Protein AF-A0A958RK17-F1 (afdb_monomer_lite)

Foldseek 3Di:
DAQVQVLQLLQVLQCCQADPVDSVAHLAHNQQEEEEQDDVVVCVVVHDPFHKYKYRWDWDADPVDRQKIKTKIKMKTKHKDFQCQPLPQQAAFDPLPDDPDSNSRGHPVVVVVSSVVSLVPDDVLQVFHDDWDWDKDDWDWDDDPTMTMTMIMIMTITMDGNDDADFWWADWEWEDDPLKIKIFTHDGRDGQFFFWKWKFKAFPDAQQDSPRHDTPDIGGHPDGMDMDGRDDAHKMKMKIWTFTDPDPDRHDDGDDIHGIDIDIYGD

pLDDT: mean 91.17, std 9.92, range [54.59, 98.69]

Secondary structure (DSSP, 8-state):
--HHHHHHHHHHHHHT-B-SS-TTSBSS-TTSEEE-SS-GGGGBTTBPSSEEEEPPPEEEE-TT-TTEEEEEEEEEEEEEEET-TTSHHHHTB--TT-TT-TTTTB-HHHHHHHHHHHHHH-SGGGT-BS---EEEPPPEEEEETTEEEEEEEEEEEEEEESS---PPPEEEEEEEETTEEEEEEE-----TTEEEEEEEEEESS--SSTTSSEEEEEEETT--EEEEESPPSSEEEEEEEEEE--SSSS--S--EEPPPEEEEEE-

Radius of gyration: 23.17 Å; chains: 1; bounding box: 53×49×65 Å

Sequence (267 aa):
MNTWQIGRQLRYKLQNLAWLTSPQQGVFSSAGVVISDTPAKMLIGKIRAPFAVIHSPSYTAETENPLKQVLTFEIEMYVENENDPHGEAVLVGASNTVTGGRSEGKGILHIEFLVKNLINSLGRGDGIRHWAVLSGGRGQGNQDNRLAQNIRSMSIRVGCIEEETYPTVHNLSGSSSGGNTTITWEDPPDRFDRLNIALVRKLGSDPSSVTDGTSLGTVAIGTQTFTEADPASGTWHYAAFAAYDKSYTTPSSVTDYSEKKVVQVTI

Structure (mmCIF, N/CA/C/O backbone):
data_AF-A0A958RK17-F1
#
_entry.id   AF-A0A958RK17-F1
#
loop_
_atom_site.group_PDB
_atom_site.id
_atom_site.type_symbol
_atom_site.label_atom_id
_atom_site.label_alt_id
_atom_site.label_comp_id
_atom_site.label_asym_id
_atom_site.label_entity_id
_atom_site.label_seq_id
_atom_site.pdbx_PDB_ins_code
_atom_site.Cartn_x
_atom_site.Cartn_y
_atom_site.Cartn_z
_atom_site.occupancy
_atom_site.B_iso_or_equiv
_atom_site.auth_seq_id
_atom_site.auth_comp_id
_atom_site.auth_asym_id
_atom_site.auth_atom_id
_atom_site.pdbx_PDB_model_num
ATOM 1 N N . MET A 1 1 ? -3.007 10.666 2.997 1.00 90.19 1 MET A N 1
ATOM 2 C CA . MET A 1 1 ? -1.582 10.308 3.007 1.00 90.19 1 MET A CA 1
ATOM 3 C C . MET A 1 1 ? -0.806 11.515 2.554 1.00 90.19 1 MET A C 1
ATOM 5 O O . MET A 1 1 ? -1.254 12.175 1.617 1.00 90.19 1 MET A O 1
ATOM 9 N N . ASN A 1 2 ? 0.321 11.772 3.199 1.00 91.81 2 ASN A N 1
ATOM 10 C CA . ASN A 1 2 ? 1.266 12.791 2.765 1.00 91.81 2 ASN A CA 1
ATOM 11 C C . ASN A 1 2 ? 2.268 12.245 1.739 1.00 91.81 2 ASN A C 1
ATOM 13 O O . ASN A 1 2 ? 2.230 11.068 1.367 1.00 91.81 2 ASN A O 1
ATOM 17 N N . THR A 1 3 ? 3.168 13.112 1.277 1.00 93.38 3 THR A N 1
ATOM 18 C CA . THR A 1 3 ? 4.153 12.816 0.229 1.00 93.38 3 THR A CA 1
ATOM 19 C C . THR A 1 3 ? 4.980 11.568 0.520 1.00 93.38 3 THR A C 1
ATOM 21 O O . THR A 1 3 ? 5.126 10.703 -0.347 1.00 93.38 3 THR A O 1
ATOM 24 N N . TRP A 1 4 ? 5.491 11.438 1.748 1.00 94.12 4 TRP A N 1
ATOM 25 C CA . TRP A 1 4 ? 6.346 10.313 2.117 1.00 94.12 4 TRP A CA 1
ATOM 26 C C . TRP A 1 4 ? 5.554 8.997 2.167 1.00 94.12 4 TRP A C 1
ATOM 28 O O . TRP A 1 4 ? 6.029 7.984 1.646 1.00 94.12 4 TRP A O 1
ATOM 38 N N . GLN A 1 5 ? 4.331 9.020 2.717 1.00 93.81 5 GLN A N 1
ATOM 39 C CA . GLN A 1 5 ? 3.446 7.852 2.769 1.00 93.81 5 GLN A CA 1
ATOM 40 C C . GLN A 1 5 ? 3.074 7.375 1.361 1.00 93.81 5 GLN A C 1
ATOM 42 O O . GLN A 1 5 ? 3.086 6.173 1.106 1.00 93.81 5 GLN A O 1
ATOM 47 N N . ILE A 1 6 ? 2.805 8.293 0.426 1.00 93.88 6 ILE A N 1
ATOM 48 C CA . ILE A 1 6 ? 2.477 7.934 -0.963 1.00 93.88 6 ILE A CA 1
ATOM 49 C C . ILE A 1 6 ? 3.677 7.286 -1.656 1.00 93.88 6 ILE A C 1
ATOM 51 O O . ILE A 1 6 ? 3.527 6.214 -2.238 1.00 93.88 6 ILE A O 1
ATOM 55 N N . GLY A 1 7 ? 4.874 7.876 -1.559 1.00 95.06 7 GLY A N 1
ATOM 56 C CA . GLY A 1 7 ? 6.079 7.287 -2.157 1.00 95.06 7 GLY A CA 1
ATOM 57 C C . GLY A 1 7 ? 6.365 5.878 -1.619 1.00 95.06 7 GLY A C 1
ATOM 58 O O . GLY A 1 7 ? 6.685 4.961 -2.379 1.00 95.06 7 GLY A O 1
ATOM 59 N N . ARG A 1 8 ? 6.174 5.672 -0.310 1.00 95.12 8 ARG A N 1
ATOM 60 C CA . ARG A 1 8 ? 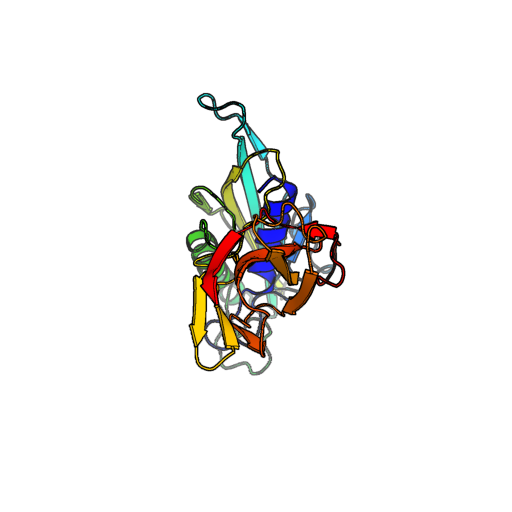6.301 4.356 0.335 1.00 95.12 8 ARG A CA 1
ATOM 61 C C . ARG A 1 8 ? 5.234 3.373 -0.114 1.00 95.12 8 ARG A C 1
ATOM 63 O O . ARG A 1 8 ? 5.568 2.224 -0.396 1.00 95.12 8 ARG A O 1
ATOM 70 N N . GLN A 1 9 ? 3.991 3.823 -0.228 1.00 95.00 9 GLN A N 1
ATOM 71 C CA . GLN A 1 9 ? 2.889 3.000 -0.703 1.00 95.00 9 GLN A CA 1
ATOM 72 C C . GLN A 1 9 ? 3.114 2.551 -2.150 1.00 95.00 9 GLN A C 1
ATOM 74 O O . GLN A 1 9 ? 2.962 1.369 -2.450 1.00 95.00 9 GLN A O 1
ATOM 79 N N . LEU A 1 10 ? 3.557 3.455 -3.031 1.00 94.94 10 LEU A N 1
ATOM 80 C CA . LEU A 1 10 ? 3.932 3.118 -4.407 1.00 94.94 10 LEU A CA 1
ATOM 81 C C . LEU A 1 10 ? 5.047 2.071 -4.437 1.00 94.94 10 LEU A C 1
ATOM 83 O O . LEU A 1 10 ? 4.923 1.061 -5.130 1.00 94.94 10 LEU A O 1
ATOM 87 N N . ARG A 1 11 ? 6.106 2.263 -3.639 1.00 96.19 11 ARG A N 1
ATOM 88 C CA . ARG A 1 11 ? 7.202 1.293 -3.534 1.00 96.19 11 ARG A CA 1
ATOM 89 C C . ARG A 1 11 ? 6.699 -0.077 -3.089 1.00 96.19 11 ARG A C 1
ATOM 91 O O . ARG A 1 11 ? 7.005 -1.067 -3.746 1.00 96.19 11 ARG A O 1
ATOM 98 N N . TYR A 1 12 ? 5.921 -0.124 -2.011 1.00 95.38 12 TYR A N 1
ATOM 99 C CA . TYR A 1 12 ? 5.348 -1.354 -1.471 1.00 95.38 12 TYR A CA 1
ATOM 100 C C . TYR A 1 12 ? 4.503 -2.091 -2.515 1.00 95.38 12 TYR A C 1
ATOM 102 O O . TYR A 1 12 ? 4.686 -3.287 -2.734 1.00 95.38 12 TYR A O 1
ATOM 110 N N . LYS A 1 13 ? 3.624 -1.375 -3.221 1.00 95.56 13 LYS A N 1
ATOM 111 C CA . LYS A 1 13 ? 2.767 -1.967 -4.250 1.00 95.56 13 LYS A CA 1
ATOM 112 C C . LYS A 1 13 ? 3.560 -2.482 -5.453 1.00 95.56 13 LYS A C 1
ATOM 114 O O . LYS A 1 13 ? 3.267 -3.569 -5.938 1.00 95.56 13 LYS A O 1
ATOM 119 N N . LEU A 1 14 ? 4.599 -1.769 -5.891 1.00 96.44 14 LEU A N 1
ATOM 120 C CA . LEU A 1 14 ? 5.491 -2.246 -6.955 1.00 96.44 14 LEU A CA 1
ATOM 121 C C . LEU A 1 14 ? 6.319 -3.463 -6.523 1.00 96.44 14 LEU A C 1
ATOM 123 O O . LEU A 1 14 ? 6.502 -4.377 -7.318 1.00 96.44 14 LEU A O 1
ATOM 127 N N . GLN A 1 15 ? 6.807 -3.509 -5.280 1.00 96.31 15 GLN A N 1
ATOM 128 C CA . GLN A 1 15 ? 7.564 -4.660 -4.763 1.00 96.31 15 GLN A CA 1
ATOM 129 C C . GLN A 1 15 ? 6.719 -5.936 -4.697 1.00 96.31 15 GLN A C 1
ATOM 131 O O . GLN A 1 15 ? 7.257 -7.027 -4.860 1.00 96.31 15 GLN A O 1
ATOM 136 N N . ASN A 1 16 ? 5.412 -5.793 -4.469 1.00 95.62 16 ASN A N 1
ATOM 137 C CA . ASN A 1 16 ? 4.455 -6.900 -4.445 1.00 95.62 16 ASN A CA 1
ATOM 138 C C . ASN A 1 16 ? 3.788 -7.151 -5.807 1.00 95.62 16 ASN A C 1
ATOM 140 O O . ASN A 1 16 ? 2.922 -8.019 -5.914 1.00 95.62 16 ASN A O 1
ATOM 144 N N . LEU A 1 17 ? 4.164 -6.410 -6.855 1.00 96.62 17 LEU A N 1
ATOM 145 C CA . LEU A 1 17 ? 3.659 -6.651 -8.200 1.00 96.62 17 LEU A CA 1
ATOM 146 C C . LEU A 1 17 ? 4.189 -8.000 -8.685 1.00 96.62 17 LEU A C 1
ATOM 148 O O . LEU A 1 17 ? 5.401 -8.194 -8.742 1.00 96.62 17 LEU A O 1
ATOM 152 N N . ALA A 1 18 ? 3.296 -8.914 -9.051 1.00 96.12 18 ALA A N 1
ATOM 153 C CA . ALA A 1 18 ? 3.643 -10.262 -9.491 1.00 96.12 18 ALA A CA 1
ATOM 154 C C . ALA A 1 18 ? 3.262 -10.509 -10.953 1.00 96.12 18 ALA A C 1
ATOM 156 O O . ALA A 1 18 ? 2.396 -9.831 -11.516 1.00 96.12 18 ALA A O 1
ATOM 157 N N . TRP A 1 19 ? 3.912 -11.494 -11.572 1.00 94.25 19 TRP A N 1
ATOM 158 C CA . TRP A 1 19 ? 3.543 -11.941 -12.910 1.00 94.25 19 TRP A CA 1
ATOM 159 C C . TRP A 1 19 ? 2.162 -12.596 -12.890 1.00 94.25 19 TRP A C 1
ATOM 161 O O . TRP A 1 19 ? 1.864 -13.418 -12.026 1.00 94.25 19 TRP A O 1
ATOM 171 N N . LEU A 1 20 ? 1.324 -12.286 -13.884 1.00 92.38 20 LEU A N 1
ATOM 172 C CA . LEU A 1 20 ? -0.009 -12.895 -14.007 1.00 92.38 20 LEU A CA 1
ATOM 173 C C . LEU A 1 20 ? 0.063 -14.420 -14.191 1.00 92.38 20 LEU A C 1
ATOM 175 O O . LEU A 1 20 ? -0.841 -15.139 -13.778 1.00 92.38 20 LEU A O 1
ATOM 179 N N . THR A 1 21 ? 1.138 -14.902 -14.816 1.00 90.69 21 THR A N 1
ATOM 180 C CA . THR A 1 21 ? 1.410 -16.320 -15.076 1.00 90.69 21 THR A CA 1
ATOM 181 C C . THR A 1 21 ? 2.024 -17.055 -13.887 1.00 90.69 21 THR A C 1
ATOM 183 O O . THR A 1 21 ? 1.806 -18.258 -13.766 1.00 90.69 21 THR A O 1
ATOM 186 N N . SER A 1 22 ? 2.708 -16.341 -12.987 1.00 91.12 22 SER A N 1
ATOM 187 C CA . SER A 1 22 ? 3.274 -16.898 -11.753 1.00 91.12 22 SER A CA 1
ATOM 188 C C . SER A 1 22 ? 3.130 -15.899 -10.600 1.00 91.12 22 SER A C 1
ATOM 190 O O . SER A 1 22 ? 4.073 -15.171 -10.288 1.00 91.12 22 SER A O 1
ATOM 192 N N . PRO A 1 23 ? 1.972 -15.863 -9.918 1.00 92.44 23 PRO A N 1
ATOM 193 C CA . PRO A 1 23 ? 1.701 -14.893 -8.852 1.00 92.44 23 PRO A CA 1
ATOM 194 C C . PRO A 1 23 ? 2.676 -14.944 -7.664 1.00 92.44 23 PRO A C 1
ATOM 196 O O . PRO A 1 23 ? 2.757 -14.006 -6.880 1.00 92.44 23 PRO A O 1
ATOM 199 N N . GLN A 1 24 ? 3.418 -16.041 -7.513 1.00 91.56 24 GLN A N 1
ATOM 200 C CA . GLN A 1 24 ? 4.445 -16.211 -6.484 1.00 91.56 24 GLN A CA 1
ATOM 201 C C . GLN A 1 24 ? 5.782 -15.554 -6.869 1.00 91.56 24 GLN A C 1
ATOM 203 O O . GLN A 1 24 ? 6.666 -15.423 -6.023 1.00 91.56 24 GLN A O 1
ATOM 208 N N . GLN A 1 25 ? 5.954 -15.165 -8.135 1.00 91.44 25 GLN A N 1
ATOM 209 C CA . GLN A 1 25 ? 7.147 -14.495 -8.639 1.00 91.44 25 GLN A CA 1
ATOM 210 C C . GLN A 1 25 ? 6.863 -13.005 -8.839 1.00 91.44 25 GLN A C 1
ATOM 212 O O . GLN A 1 25 ? 6.057 -12.609 -9.684 1.00 91.44 25 GLN A O 1
ATOM 217 N N . GLY A 1 26 ? 7.560 -12.173 -8.066 1.00 94.50 26 GLY A N 1
ATOM 218 C CA . GLY A 1 26 ? 7.524 -10.725 -8.236 1.00 94.50 26 GLY A CA 1
ATOM 219 C C . GLY A 1 26 ? 8.086 -10.301 -9.596 1.00 94.50 26 GLY A C 1
ATOM 220 O O . GLY A 1 26 ? 9.094 -10.841 -10.055 1.00 94.50 26 GLY A O 1
ATOM 221 N N . VAL A 1 27 ? 7.459 -9.298 -10.214 1.00 96.06 27 VAL A N 1
ATOM 222 C CA . VAL A 1 27 ? 7.966 -8.605 -11.407 1.00 96.06 27 VAL A CA 1
ATOM 223 C C . VAL A 1 27 ? 9.314 -7.979 -11.094 1.00 96.06 27 VAL A C 1
ATOM 225 O O . VAL A 1 27 ? 10.273 -8.163 -11.837 1.00 96.06 27 VAL A O 1
ATOM 228 N N . PHE A 1 28 ? 9.393 -7.276 -9.965 1.00 96.62 28 PHE A N 1
ATOM 229 C CA . PHE A 1 28 ? 10.621 -6.704 -9.436 1.00 96.62 28 PHE A CA 1
ATOM 230 C C . PHE A 1 28 ? 11.089 -7.519 -8.232 1.00 96.62 28 PHE A C 1
ATOM 232 O O . PHE A 1 28 ? 10.289 -8.057 -7.469 1.00 96.62 28 PHE A O 1
ATOM 239 N N . SER A 1 29 ? 12.403 -7.583 -8.019 1.00 93.75 29 SER A N 1
ATOM 240 C CA . SER A 1 29 ? 12.915 -8.112 -6.750 1.00 93.75 29 SER A CA 1
ATOM 241 C C . SER A 1 29 ? 12.570 -7.168 -5.591 1.00 93.75 29 SER A C 1
ATOM 243 O O . SER A 1 29 ? 12.349 -5.975 -5.802 1.00 93.75 29 SER A O 1
ATOM 245 N N . SER A 1 30 ? 12.600 -7.655 -4.347 1.00 89.94 30 SER A N 1
ATOM 246 C CA . SER A 1 30 ? 12.358 -6.809 -3.164 1.00 89.94 30 SER A CA 1
ATOM 247 C C . SER A 1 30 ? 13.325 -5.617 -3.077 1.00 89.94 30 SER A C 1
ATOM 249 O O . SER A 1 30 ? 12.933 -4.524 -2.678 1.00 89.94 30 SER A O 1
ATOM 251 N N . ALA A 1 31 ? 14.574 -5.783 -3.523 1.00 94.31 31 ALA A N 1
ATOM 252 C CA . ALA A 1 31 ? 15.558 -4.703 -3.645 1.00 94.31 31 ALA A CA 1
ATOM 253 C C . ALA A 1 31 ? 15.502 -3.958 -4.997 1.00 94.31 31 ALA A C 1
ATOM 255 O O . ALA A 1 31 ? 16.191 -2.959 -5.179 1.00 94.31 31 ALA A O 1
ATOM 256 N N . GLY A 1 32 ? 14.692 -4.438 -5.942 1.00 96.19 32 GLY A N 1
ATOM 257 C CA . GLY A 1 32 ? 14.557 -3.920 -7.304 1.00 96.19 32 GLY A CA 1
ATOM 258 C C . GLY A 1 32 ? 13.597 -2.743 -7.436 1.00 96.19 32 GLY A C 1
ATOM 259 O O . GLY A 1 32 ? 13.390 -2.269 -8.542 1.00 96.19 32 GLY A O 1
ATOM 260 N N . VAL A 1 33 ? 13.003 -2.259 -6.345 1.00 97.69 33 VAL A N 1
ATOM 261 C CA . VAL A 1 33 ? 12.219 -1.019 -6.349 1.00 97.69 33 VAL A CA 1
ATOM 262 C C . VAL A 1 33 ? 12.816 -0.055 -5.339 1.00 97.69 33 VAL A C 1
ATOM 264 O O . VAL A 1 33 ? 12.875 -0.344 -4.134 1.00 97.69 33 VAL A O 1
ATOM 267 N N . VAL A 1 34 ? 13.245 1.103 -5.828 1.00 97.44 34 VAL A N 1
ATOM 268 C CA . VAL A 1 34 ? 13.915 2.131 -5.028 1.00 97.44 34 VAL A CA 1
ATOM 269 C C . VAL A 1 34 ? 13.211 3.474 -5.166 1.00 97.44 34 VAL A C 1
ATOM 271 O O . VAL A 1 34 ? 12.604 3.755 -6.192 1.00 97.44 34 VAL A O 1
ATOM 274 N N . ILE A 1 35 ? 13.295 4.297 -4.121 1.00 97.19 35 ILE A N 1
ATOM 275 C CA . ILE A 1 35 ? 12.912 5.712 -4.171 1.00 97.19 35 ILE A CA 1
ATOM 276 C C . ILE A 1 35 ? 14.220 6.502 -4.224 1.00 97.19 35 ILE A C 1
ATOM 278 O O . ILE A 1 35 ? 15.041 6.362 -3.314 1.00 97.19 35 ILE A O 1
ATOM 282 N N . SER A 1 36 ? 14.462 7.247 -5.298 1.00 97.38 36 SER A N 1
ATOM 283 C CA . SER A 1 36 ? 15.722 7.962 -5.523 1.00 97.38 36 SER A CA 1
ATOM 284 C C . SER A 1 36 ? 15.556 9.015 -6.608 1.00 97.38 36 SER A C 1
ATOM 286 O O . SER A 1 36 ? 14.883 8.738 -7.586 1.00 97.38 36 SER A O 1
ATOM 288 N N . ASP A 1 37 ? 16.257 10.144 -6.488 1.00 96.75 37 ASP A N 1
ATOM 289 C CA . ASP A 1 37 ? 16.411 11.124 -7.579 1.00 96.75 37 ASP A CA 1
ATOM 290 C C . ASP A 1 37 ? 17.550 10.759 -8.548 1.00 96.75 37 ASP A C 1
ATOM 292 O O . ASP A 1 37 ? 17.867 11.497 -9.480 1.00 96.75 37 ASP A O 1
ATOM 296 N N . THR A 1 38 ? 18.229 9.628 -8.316 1.00 97.44 38 THR A N 1
ATOM 297 C CA . THR A 1 38 ? 19.251 9.123 -9.235 1.00 97.44 38 THR A CA 1
ATOM 298 C C . THR A 1 38 ? 18.568 8.488 -10.449 1.00 97.44 38 THR A C 1
ATOM 300 O O . THR A 1 38 ? 17.840 7.512 -10.265 1.00 97.44 38 THR A O 1
ATOM 303 N N . PRO A 1 39 ? 18.839 8.950 -11.687 1.00 96.62 39 PRO A N 1
ATOM 304 C CA . PRO A 1 39 ? 18.250 8.360 -12.888 1.00 96.62 39 PRO A CA 1
ATOM 305 C C . PRO A 1 39 ? 18.556 6.864 -13.009 1.00 96.62 39 PRO A C 1
ATOM 307 O O . PRO A 1 39 ? 19.679 6.434 -12.720 1.00 96.62 39 PRO A O 1
ATOM 310 N N . ALA A 1 40 ? 17.609 6.078 -13.525 1.00 95.81 40 ALA A N 1
ATOM 311 C CA . ALA A 1 40 ? 17.727 4.626 -13.671 1.00 95.81 40 ALA A CA 1
ATOM 312 C C . ALA A 1 40 ? 19.005 4.212 -14.415 1.00 95.81 40 ALA A C 1
ATOM 314 O O . ALA A 1 40 ? 19.674 3.255 -14.022 1.00 95.81 40 ALA A O 1
ATOM 315 N N . LYS A 1 41 ? 19.420 4.989 -15.425 1.00 95.19 41 LYS A N 1
ATOM 316 C CA . LYS A 1 41 ? 20.662 4.765 -16.182 1.00 95.19 41 LYS A CA 1
ATOM 317 C C . LYS A 1 41 ? 21.915 4.699 -15.294 1.00 95.19 41 LYS A C 1
ATOM 319 O O . LYS A 1 41 ? 22.829 3.936 -15.585 1.00 95.19 41 LYS A O 1
ATOM 324 N N . MET A 1 42 ? 21.955 5.461 -14.201 1.00 96.69 42 MET A N 1
ATOM 325 C CA . MET A 1 42 ? 23.084 5.508 -13.256 1.00 96.69 42 MET A CA 1
ATOM 326 C C . MET A 1 42 ? 23.068 4.362 -12.227 1.00 96.69 42 MET A C 1
ATOM 328 O O . MET A 1 42 ? 24.019 4.211 -11.444 1.00 96.69 42 MET A O 1
ATOM 332 N N . LEU A 1 43 ? 21.983 3.581 -12.208 1.00 96.75 43 LEU A N 1
ATOM 333 C CA . LEU A 1 43 ? 21.775 2.412 -11.351 1.00 96.75 43 LEU A CA 1
ATOM 334 C C . LEU A 1 43 ? 21.958 1.086 -12.103 1.00 96.75 43 LEU A C 1
ATOM 336 O O . LEU A 1 43 ? 21.998 0.031 -11.465 1.00 96.75 43 LEU A O 1
ATOM 340 N N . ILE A 1 44 ? 22.131 1.130 -13.429 1.00 94.50 44 ILE A N 1
ATOM 341 C CA . ILE A 1 44 ? 22.483 -0.037 -14.246 1.00 94.50 44 ILE A CA 1
ATOM 342 C C . ILE A 1 44 ? 23.771 -0.668 -13.700 1.00 94.50 44 ILE A C 1
ATOM 344 O O . ILE A 1 44 ? 24.754 0.023 -13.427 1.00 94.50 44 ILE A O 1
ATOM 348 N N . GLY A 1 45 ? 23.741 -1.984 -13.479 1.00 93.56 45 GLY A N 1
ATOM 349 C CA . GLY A 1 45 ? 24.838 -2.746 -12.871 1.00 93.56 45 GLY A CA 1
ATOM 350 C C . GLY A 1 45 ? 24.941 -2.637 -11.342 1.00 93.56 45 GLY A C 1
ATOM 351 O O . GLY A 1 45 ? 25.645 -3.438 -10.732 1.00 93.56 45 GLY A O 1
ATOM 352 N N . LYS A 1 46 ? 24.225 -1.701 -10.701 1.00 96.50 46 LYS A N 1
ATOM 353 C CA . LYS A 1 46 ? 24.131 -1.591 -9.229 1.00 96.50 46 LYS A CA 1
ATOM 354 C C . LYS A 1 46 ? 22.882 -2.271 -8.684 1.00 96.50 46 LYS A C 1
ATOM 356 O O . LYS A 1 46 ? 22.911 -2.834 -7.593 1.00 96.50 46 LYS A O 1
ATOM 361 N N . ILE A 1 47 ? 21.790 -2.205 -9.441 1.00 96.31 47 ILE A N 1
ATOM 362 C CA . ILE A 1 47 ? 20.532 -2.881 -9.143 1.00 96.31 47 ILE A CA 1
ATOM 363 C C . ILE A 1 47 ? 20.299 -3.934 -10.218 1.00 96.31 47 ILE A C 1
ATOM 365 O O . ILE A 1 47 ? 20.519 -3.713 -11.408 1.00 96.31 47 ILE A O 1
ATOM 369 N N . ARG A 1 48 ? 19.860 -5.107 -9.780 1.00 94.31 48 ARG A N 1
ATOM 370 C CA . ARG A 1 48 ? 19.560 -6.235 -10.655 1.00 94.31 48 ARG A CA 1
ATOM 371 C C . ARG A 1 48 ? 18.276 -5.976 -11.448 1.00 94.31 48 ARG A C 1
ATOM 373 O O . ARG A 1 48 ? 17.247 -5.685 -10.846 1.00 94.31 48 ARG A O 1
ATOM 380 N N . ALA A 1 49 ? 18.330 -6.161 -12.767 1.00 94.94 49 ALA A N 1
ATOM 381 C CA . ALA A 1 49 ? 17.165 -6.072 -13.642 1.00 94.94 49 ALA A CA 1
ATOM 382 C C . ALA A 1 49 ? 16.174 -7.257 -13.469 1.00 94.94 49 ALA A C 1
ATOM 384 O O . ALA A 1 49 ? 16.606 -8.372 -13.133 1.00 94.94 49 ALA A O 1
ATOM 385 N N . PRO A 1 50 ? 14.867 -7.043 -13.738 1.00 96.44 50 PRO A N 1
ATOM 386 C CA . PRO A 1 50 ? 14.245 -5.733 -13.948 1.00 96.44 50 PRO A CA 1
ATOM 387 C C . PRO A 1 50 ? 14.149 -4.946 -12.630 1.00 96.44 50 PRO A C 1
ATOM 389 O O . PRO A 1 50 ? 14.025 -5.529 -11.548 1.00 96.44 50 PRO A O 1
ATOM 392 N N . PHE A 1 51 ? 14.197 -3.618 -12.723 1.00 97.69 51 PHE A N 1
ATOM 393 C CA . PHE A 1 51 ? 14.037 -2.734 -11.566 1.00 97.69 51 PHE A CA 1
ATOM 394 C C . PHE A 1 51 ? 13.205 -1.494 -11.903 1.00 97.69 51 PHE A C 1
ATOM 396 O O . PHE A 1 51 ? 13.029 -1.151 -13.074 1.00 97.69 51 PHE A O 1
ATOM 403 N N . ALA A 1 52 ? 12.703 -0.831 -10.864 1.00 98.00 52 ALA A N 1
ATOM 404 C CA . ALA A 1 52 ? 11.977 0.425 -10.948 1.00 98.00 52 ALA A CA 1
ATOM 405 C C . ALA A 1 52 ? 12.555 1.468 -9.978 1.00 98.00 52 ALA A C 1
ATOM 407 O O . ALA A 1 52 ? 12.941 1.153 -8.848 1.00 98.00 52 ALA A O 1
ATOM 408 N N . VAL A 1 53 ? 12.585 2.719 -10.423 1.00 98.19 53 VAL A N 1
ATOM 409 C CA . VAL A 1 53 ? 13.006 3.890 -9.651 1.00 98.19 53 VAL A CA 1
ATOM 410 C C . VAL A 1 53 ? 11.819 4.830 -9.544 1.00 98.19 53 VAL A C 1
ATOM 412 O O . VAL A 1 53 ? 11.283 5.252 -10.561 1.00 98.19 53 V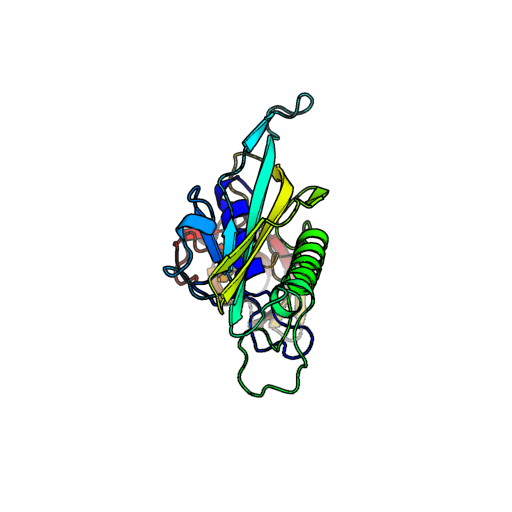AL A O 1
ATOM 415 N N . ILE A 1 54 ? 11.404 5.138 -8.320 1.00 97.62 54 ILE A N 1
ATOM 416 C CA . ILE A 1 54 ? 10.411 6.168 -8.023 1.00 97.62 54 ILE A CA 1
ATOM 417 C C . ILE A 1 54 ? 11.179 7.444 -7.675 1.00 97.62 54 ILE A C 1
ATOM 419 O O . ILE A 1 54 ? 11.875 7.490 -6.658 1.00 97.62 54 ILE A O 1
ATOM 423 N N . HIS A 1 55 ? 11.047 8.471 -8.500 1.00 97.38 55 HIS A N 1
ATOM 424 C CA . HIS A 1 55 ? 11.666 9.773 -8.266 1.00 97.38 55 HIS A CA 1
ATOM 425 C C . HIS A 1 55 ? 10.886 10.585 -7.236 1.00 97.38 55 HIS A C 1
ATOM 427 O O . HIS A 1 55 ? 9.682 10.364 -7.036 1.00 97.38 55 HIS A O 1
ATOM 433 N N . SER A 1 56 ? 11.568 11.526 -6.577 1.00 94.44 56 SER A N 1
ATOM 434 C CA . SER A 1 56 ? 10.893 12.498 -5.720 1.00 94.44 56 SER A CA 1
ATOM 435 C C . SER A 1 56 ? 9.837 13.248 -6.535 1.00 94.44 56 SER A C 1
ATOM 437 O O . SER A 1 56 ? 10.089 13.617 -7.688 1.00 94.44 56 SER A O 1
ATOM 439 N N . PRO A 1 57 ? 8.628 13.453 -5.989 1.00 96.19 57 PRO A N 1
ATOM 440 C CA . PRO A 1 57 ? 7.580 14.084 -6.755 1.00 96.19 57 PRO A CA 1
ATOM 441 C C . PRO A 1 57 ? 7.846 15.577 -6.920 1.00 96.19 57 PRO A C 1
ATOM 443 O O . PRO A 1 57 ? 8.341 16.248 -6.012 1.00 96.19 57 PRO A O 1
ATOM 446 N N . SER A 1 58 ? 7.406 16.129 -8.046 1.00 94.94 58 SER A N 1
ATOM 447 C CA . SER A 1 58 ? 7.159 17.568 -8.129 1.00 94.94 58 SER A CA 1
ATOM 448 C C . SER A 1 58 ? 5.811 17.910 -7.489 1.00 94.94 58 SER A C 1
ATOM 450 O O . SER A 1 58 ? 4.912 17.069 -7.404 1.00 94.94 58 SER A O 1
ATOM 452 N N . TYR A 1 59 ? 5.672 19.148 -7.021 1.00 92.38 59 TYR A N 1
ATOM 453 C CA . TYR A 1 59 ? 4.490 19.625 -6.309 1.00 92.38 59 TYR A CA 1
ATOM 454 C C . TYR A 1 59 ? 3.794 20.748 -7.082 1.00 92.38 59 TYR A C 1
ATOM 456 O O . TYR A 1 59 ? 4.435 21.648 -7.625 1.00 92.38 59 TYR A O 1
ATOM 464 N N . THR A 1 60 ? 2.464 20.712 -7.111 1.00 92.75 60 THR A N 1
ATOM 465 C CA . THR A 1 60 ? 1.616 21.830 -7.534 1.00 92.75 60 THR A CA 1
ATOM 466 C C . THR A 1 60 ? 0.506 22.041 -6.506 1.00 92.75 60 THR A C 1
ATOM 468 O O . THR A 1 60 ? -0.236 21.109 -6.191 1.00 92.75 60 THR A O 1
ATOM 471 N N . ALA A 1 61 ? 0.393 23.264 -5.984 1.00 88.75 61 ALA A N 1
ATOM 472 C CA . ALA A 1 61 ? -0.678 23.646 -5.065 1.00 88.75 61 ALA A CA 1
ATOM 473 C C . ALA A 1 61 ? -2.044 23.578 -5.761 1.00 88.75 61 ALA A C 1
ATOM 475 O O . ALA A 1 61 ? -2.173 24.015 -6.908 1.00 88.75 61 ALA A O 1
ATOM 476 N N . GLU A 1 62 ? -3.068 23.066 -5.077 1.00 87.25 62 GLU A N 1
ATOM 477 C CA . GLU A 1 62 ? -4.440 23.134 -5.582 1.00 87.25 62 GLU A CA 1
ATOM 478 C C . GLU A 1 62 ? -5.030 24.515 -5.261 1.00 87.25 62 GLU A C 1
ATOM 480 O O . GLU A 1 62 ? -5.179 24.892 -4.100 1.00 87.25 62 GLU A O 1
ATOM 485 N N . THR A 1 63 ? -5.372 25.293 -6.292 1.00 90.25 63 THR A N 1
ATOM 486 C CA . THR A 1 63 ? -5.864 26.674 -6.129 1.00 90.25 63 THR A CA 1
ATOM 487 C C . THR A 1 63 ? -7.170 26.766 -5.342 1.00 90.25 63 THR A C 1
ATOM 489 O O . THR A 1 63 ? -7.421 27.778 -4.697 1.00 90.25 63 THR A O 1
ATOM 492 N N . GLU A 1 64 ? -8.003 25.725 -5.388 1.00 90.44 64 GLU A N 1
ATOM 493 C CA . GLU A 1 64 ? -9.309 25.697 -4.715 1.00 90.44 64 GLU A CA 1
ATOM 494 C C . GLU A 1 64 ? -9.232 25.215 -3.261 1.00 90.44 64 GLU A C 1
ATOM 496 O O . GLU A 1 64 ? -10.138 25.482 -2.471 1.00 90.44 64 GLU A O 1
ATOM 501 N N . ASN A 1 65 ? -8.170 24.497 -2.886 1.00 85.56 65 ASN A N 1
ATOM 502 C CA . ASN A 1 65 ? -8.005 23.980 -1.536 1.00 85.56 65 ASN A CA 1
ATOM 503 C C . ASN A 1 65 ? -6.522 23.999 -1.138 1.00 85.56 65 ASN A C 1
ATOM 505 O O . ASN A 1 65 ? -5.789 23.082 -1.500 1.00 85.56 65 ASN A O 1
ATOM 509 N N . PRO A 1 66 ? -6.077 24.990 -0.347 1.00 81.38 66 PRO A N 1
ATOM 510 C CA . PRO A 1 66 ? -4.662 25.151 -0.014 1.00 81.38 66 PRO A CA 1
ATOM 511 C C . PRO A 1 66 ? -4.097 24.013 0.848 1.00 81.38 66 PRO A C 1
ATOM 513 O O . PRO A 1 66 ? -2.883 23.850 0.909 1.00 81.38 66 PRO A O 1
ATOM 516 N N . LEU A 1 67 ? -4.954 23.219 1.502 1.00 81.88 67 LEU A N 1
ATOM 517 C CA . LEU A 1 67 ? -4.536 22.036 2.266 1.00 81.88 67 LEU A CA 1
ATOM 518 C C . LEU A 1 67 ? -4.338 20.803 1.377 1.00 81.88 67 LEU A C 1
ATOM 520 O O . LEU A 1 67 ? -3.862 19.767 1.848 1.00 81.88 67 LEU A O 1
ATOM 524 N N . LYS A 1 68 ? -4.733 20.890 0.104 1.00 86.75 68 LYS A N 1
ATOM 525 C CA . LYS A 1 68 ? -4.563 19.831 -0.877 1.00 86.75 68 LYS A CA 1
ATOM 526 C C . LYS A 1 68 ? -3.462 20.182 -1.858 1.00 86.75 68 LYS A C 1
ATOM 528 O O . LYS A 1 68 ? -3.282 21.314 -2.305 1.00 86.75 68 LYS A O 1
ATOM 533 N N . GLN A 1 69 ? -2.725 19.146 -2.202 1.00 90.75 69 GLN A N 1
ATOM 534 C CA . GLN A 1 69 ? -1.551 19.232 -3.037 1.00 90.75 69 GLN A CA 1
ATOM 535 C C . GLN A 1 69 ? -1.653 18.178 -4.130 1.00 90.75 69 GLN A C 1
ATOM 537 O O . GLN A 1 69 ? -2.127 17.068 -3.887 1.00 90.75 69 GLN A O 1
ATOM 542 N N . VAL A 1 70 ? -1.214 18.516 -5.340 1.00 91.69 70 VAL A N 1
ATOM 543 C CA . VAL A 1 70 ? -1.057 17.542 -6.420 1.00 91.69 70 VAL A CA 1
ATOM 544 C C . VAL A 1 70 ? 0.424 17.230 -6.548 1.00 91.69 70 VAL A C 1
ATOM 546 O O . VAL A 1 70 ? 1.229 18.094 -6.898 1.00 91.69 70 VAL A O 1
ATOM 549 N N . LEU A 1 71 ? 0.777 15.983 -6.262 1.00 92.94 71 LEU A N 1
ATOM 550 C CA . LEU A 1 71 ? 2.120 15.451 -6.443 1.00 92.94 71 LEU A CA 1
ATOM 551 C C . LEU A 1 71 ? 2.220 14.786 -7.806 1.00 92.94 71 LEU A C 1
ATOM 553 O O . LEU A 1 71 ? 1.291 14.090 -8.208 1.00 92.94 71 LEU A O 1
ATOM 557 N N . THR A 1 72 ? 3.345 14.951 -8.493 1.00 94.19 72 THR A N 1
ATOM 558 C CA . THR A 1 72 ? 3.654 14.200 -9.714 1.00 94.19 72 THR A CA 1
ATOM 559 C C . THR A 1 72 ? 4.901 13.364 -9.486 1.00 94.19 72 THR A C 1
ATOM 561 O O . THR A 1 72 ? 6.006 13.898 -9.500 1.00 94.19 72 THR A O 1
ATOM 564 N N . PHE A 1 73 ? 4.720 12.063 -9.279 1.00 94.94 73 PHE A N 1
ATOM 565 C CA . PHE A 1 73 ? 5.808 11.092 -9.216 1.00 94.94 73 PHE A CA 1
ATOM 566 C C . PHE A 1 73 ? 6.217 10.676 -10.627 1.00 94.94 73 PHE A C 1
ATOM 568 O O . PHE A 1 73 ? 5.360 10.514 -11.496 1.00 94.94 73 PHE A O 1
ATOM 575 N N . GLU A 1 74 ? 7.505 10.438 -10.842 1.00 95.50 74 GLU A N 1
ATOM 576 C CA . GLU A 1 74 ? 8.006 9.746 -12.028 1.00 95.50 74 GLU A CA 1
ATOM 577 C C . GLU A 1 74 ? 8.499 8.355 -11.629 1.00 95.50 74 GLU A C 1
ATOM 579 O O . GLU A 1 74 ? 9.198 8.193 -10.630 1.00 95.50 74 GLU A O 1
ATOM 584 N N . ILE A 1 75 ? 8.112 7.344 -12.400 1.00 95.88 75 ILE A N 1
ATOM 585 C CA . ILE A 1 75 ? 8.591 5.975 -12.270 1.00 95.88 75 ILE A CA 1
ATOM 586 C C . ILE A 1 75 ? 9.377 5.628 -13.526 1.00 95.88 75 ILE A C 1
ATOM 588 O O . ILE A 1 75 ? 8.797 5.533 -14.608 1.00 95.88 75 ILE A O 1
ATOM 592 N N . GLU A 1 76 ? 10.670 5.375 -13.373 1.00 96.62 76 GLU A N 1
ATOM 593 C CA . GLU A 1 76 ? 11.506 4.798 -14.421 1.00 96.62 76 GLU A CA 1
ATOM 594 C C . GLU A 1 76 ? 11.619 3.287 -14.226 1.00 96.62 76 GLU A C 1
ATOM 596 O O . GLU A 1 76 ? 11.976 2.812 -13.151 1.00 96.62 76 GLU A O 1
ATOM 601 N N . MET A 1 77 ? 11.341 2.518 -15.271 1.00 96.50 77 MET A N 1
ATOM 602 C CA . MET A 1 77 ? 11.498 1.066 -15.303 1.00 96.50 77 MET A CA 1
ATOM 603 C C . MET A 1 77 ? 12.670 0.710 -16.204 1.00 96.50 77 MET A C 1
ATOM 605 O O . MET A 1 77 ? 12.821 1.303 -17.271 1.00 96.50 77 MET A O 1
ATOM 609 N N . TYR A 1 78 ? 13.460 -0.280 -15.803 1.00 95.69 78 TYR A N 1
ATOM 610 C CA . TYR A 1 78 ? 14.598 -0.777 -16.567 1.00 95.69 78 TYR A CA 1
ATOM 611 C C . TYR A 1 78 ? 14.494 -2.280 -16.810 1.00 95.69 78 TYR A C 1
ATOM 613 O O . TYR A 1 78 ? 14.223 -3.055 -15.885 1.00 95.69 78 TYR A O 1
ATOM 621 N N . VAL A 1 79 ? 14.773 -2.684 -18.048 1.00 95.12 79 VAL A N 1
ATOM 622 C CA . VAL A 1 79 ? 14.937 -4.083 -18.456 1.00 95.12 79 VAL A CA 1
ATOM 623 C C . VAL A 1 79 ? 16.176 -4.191 -19.336 1.00 95.12 79 VAL A C 1
ATOM 625 O O . VAL A 1 79 ? 16.506 -3.270 -20.086 1.00 95.12 79 VAL A O 1
ATOM 628 N N . GLU A 1 80 ? 16.836 -5.339 -19.267 1.00 93.81 80 GLU A N 1
ATOM 629 C CA . GLU A 1 80 ? 17.928 -5.700 -20.160 1.00 93.81 80 GLU A CA 1
ATOM 630 C C . GLU A 1 80 ? 17.769 -7.136 -20.652 1.00 93.81 80 GLU A C 1
ATOM 632 O O . GLU A 1 80 ? 17.154 -7.965 -19.975 1.00 93.81 80 GLU A O 1
ATOM 637 N N . ASN A 1 81 ? 18.312 -7.422 -21.832 1.00 91.62 81 ASN A N 1
ATOM 638 C CA . ASN A 1 81 ? 18.389 -8.774 -22.359 1.00 91.62 81 ASN A CA 1
ATOM 639 C C . ASN A 1 81 ? 19.709 -9.003 -23.100 1.00 91.62 81 ASN A C 1
ATOM 641 O O . ASN A 1 81 ? 20.132 -8.191 -23.927 1.00 91.62 81 ASN A O 1
ATOM 645 N N . GLU A 1 82 ? 20.351 -10.128 -22.805 1.00 90.19 82 GLU A N 1
ATOM 646 C CA . GLU A 1 82 ? 21.565 -10.556 -23.492 1.00 90.19 82 GLU A CA 1
ATOM 647 C C . GLU A 1 82 ? 21.233 -11.260 -24.813 1.00 90.19 82 GLU A C 1
ATOM 649 O O . GLU A 1 82 ? 20.219 -11.943 -24.945 1.00 90.19 82 GLU A O 1
ATOM 654 N N . ASN A 1 83 ? 22.139 -11.145 -25.782 1.00 88.81 83 ASN A N 1
ATOM 655 C CA . ASN A 1 83 ? 22.028 -11.702 -27.130 1.00 88.81 83 ASN A CA 1
ATOM 656 C C . ASN A 1 83 ? 20.753 -11.257 -27.871 1.00 88.81 83 ASN A C 1
ATOM 658 O O . ASN A 1 83 ? 20.195 -12.012 -28.663 1.00 88.81 83 ASN A O 1
ATOM 662 N N . ASP A 1 84 ? 20.325 -10.015 -27.637 1.00 88.12 84 ASP A N 1
ATOM 663 C CA . ASP A 1 84 ? 19.204 -9.369 -28.322 1.00 88.12 84 ASP A CA 1
ATOM 664 C C . ASP A 1 84 ? 19.717 -8.259 -29.255 1.00 88.12 84 ASP A C 1
ATOM 666 O O . ASP A 1 84 ? 19.658 -7.076 -28.920 1.00 88.12 84 ASP A O 1
ATOM 670 N N . PRO A 1 85 ? 20.280 -8.604 -30.427 1.00 86.00 85 PRO A N 1
ATOM 671 C CA . PRO A 1 85 ? 20.919 -7.633 -31.315 1.00 86.00 85 PRO A CA 1
ATOM 672 C C . PRO A 1 85 ? 19.948 -6.608 -31.920 1.00 86.00 85 PRO A C 1
ATOM 674 O O . PRO A 1 85 ? 20.393 -5.667 -32.573 1.00 86.00 85 PRO A O 1
ATOM 677 N N . HIS A 1 86 ? 18.641 -6.784 -31.742 1.00 88.19 86 HIS A N 1
ATOM 678 C CA . HIS A 1 86 ? 17.625 -5.874 -32.268 1.00 88.19 86 HIS A CA 1
ATOM 679 C C . HIS A 1 86 ? 16.835 -5.163 -31.165 1.00 88.19 86 HIS A C 1
ATOM 681 O O . HIS A 1 86 ? 16.021 -4.293 -31.467 1.00 88.19 86 HIS A O 1
ATOM 687 N N . GLY A 1 87 ? 17.077 -5.499 -29.894 1.00 88.94 87 GLY A N 1
ATOM 688 C CA . GLY A 1 87 ? 16.320 -4.959 -28.768 1.00 88.94 87 GLY A CA 1
ATOM 689 C C . GLY A 1 87 ? 14.837 -5.349 -28.782 1.00 88.94 87 GLY A C 1
ATOM 690 O O . GLY A 1 87 ? 14.017 -4.680 -28.149 1.00 88.94 87 GLY A O 1
ATOM 691 N N . GLU A 1 88 ? 14.465 -6.388 -29.527 1.00 91.75 88 GLU A N 1
ATOM 692 C CA . GLU A 1 88 ? 13.073 -6.817 -29.642 1.00 91.75 88 GLU A CA 1
ATOM 693 C C . GLU A 1 88 ? 12.632 -7.497 -28.346 1.00 91.75 88 GLU A C 1
ATOM 695 O O . GLU A 1 88 ? 11.603 -7.146 -27.764 1.00 91.75 88 GLU A O 1
ATOM 700 N N . ALA A 1 89 ? 13.457 -8.405 -27.829 1.00 92.12 89 ALA A N 1
ATOM 701 C CA . ALA A 1 89 ? 13.139 -9.149 -26.623 1.00 92.12 89 ALA A CA 1
ATOM 702 C C . ALA A 1 89 ? 13.122 -8.262 -25.368 1.00 92.12 89 ALA A C 1
ATOM 704 O O . ALA A 1 89 ? 12.259 -8.451 -24.510 1.00 92.12 89 ALA A O 1
ATOM 705 N N . VAL A 1 90 ? 13.993 -7.251 -25.264 1.00 92.62 90 VAL A N 1
ATOM 706 C CA . VAL A 1 90 ? 13.914 -6.272 -24.163 1.00 92.62 90 VAL A CA 1
ATOM 707 C C . VAL A 1 90 ? 12.630 -5.432 -24.240 1.00 92.62 90 VAL A C 1
ATOM 709 O O . VAL A 1 90 ? 12.092 -5.024 -23.207 1.00 92.62 90 VAL A O 1
ATOM 712 N N . LEU A 1 91 ? 12.099 -5.198 -25.446 1.00 92.50 91 LEU A N 1
ATOM 713 C CA . LEU A 1 91 ? 10.910 -4.378 -25.657 1.00 92.50 91 LEU A CA 1
ATOM 714 C C . LEU A 1 91 ? 9.607 -5.165 -25.443 1.00 92.50 91 LEU A C 1
ATOM 716 O O . LEU A 1 91 ? 8.820 -4.821 -24.557 1.00 92.50 91 LEU A O 1
ATOM 720 N N . VAL A 1 92 ? 9.376 -6.206 -26.248 1.00 93.75 92 VAL A N 1
ATOM 721 C CA . VAL A 1 92 ? 8.122 -6.987 -26.274 1.00 93.75 92 VAL A CA 1
ATOM 722 C C . VAL A 1 92 ? 8.218 -8.319 -25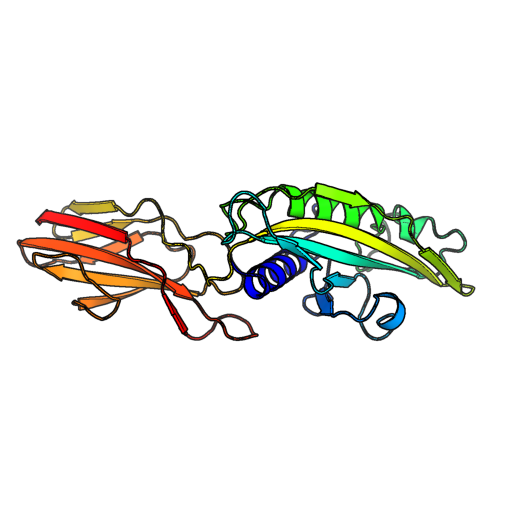.526 1.00 93.75 92 VAL A C 1
ATOM 724 O O . VAL A 1 92 ? 7.195 -8.843 -25.087 1.00 93.75 92 VAL A O 1
ATOM 727 N N . GLY A 1 93 ? 9.429 -8.827 -25.302 1.00 92.50 93 GLY A N 1
ATOM 728 C CA . GLY A 1 93 ? 9.685 -10.120 -24.666 1.00 92.50 93 GLY A CA 1
ATOM 729 C C . GLY A 1 93 ? 10.287 -11.159 -25.614 1.00 92.50 93 GLY A C 1
ATOM 730 O O . GLY A 1 93 ? 10.170 -11.055 -26.831 1.00 92.50 93 GLY A O 1
ATOM 731 N N . ALA A 1 94 ? 10.940 -12.167 -25.041 1.00 88.50 94 ALA A N 1
ATOM 732 C CA . ALA A 1 94 ? 11.455 -13.342 -25.738 1.00 88.50 94 ALA A CA 1
ATOM 733 C C . ALA A 1 94 ? 10.449 -14.509 -25.691 1.00 88.50 94 ALA A C 1
ATOM 735 O O . ALA A 1 94 ? 9.455 -14.479 -24.964 1.00 88.50 94 ALA A O 1
ATOM 736 N N . SER A 1 95 ? 10.733 -15.587 -26.429 1.00 81.62 95 SER A N 1
ATOM 737 C CA . SER A 1 95 ? 9.987 -16.844 -26.298 1.00 81.62 95 SER A CA 1
ATOM 738 C C . SER A 1 95 ? 10.035 -17.348 -24.847 1.00 81.62 95 SER A C 1
ATOM 740 O O . SER A 1 95 ? 11.118 -17.533 -24.290 1.00 81.62 95 SER A O 1
ATOM 742 N N . ASN A 1 96 ? 8.870 -17.636 -24.247 1.00 70.00 96 ASN A N 1
ATOM 743 C CA . ASN A 1 96 ? 8.736 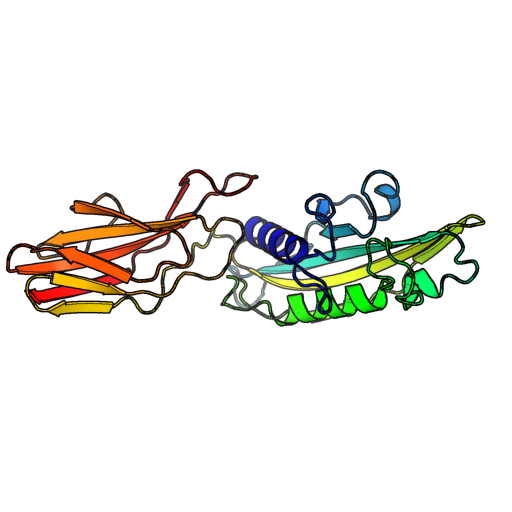-18.133 -22.862 1.00 70.00 96 ASN A CA 1
ATOM 744 C C . ASN A 1 96 ? 9.362 -19.536 -22.648 1.00 70.00 96 ASN A C 1
ATOM 746 O O . ASN A 1 96 ? 9.190 -20.143 -21.596 1.00 70.00 96 ASN A O 1
ATOM 750 N N . THR A 1 97 ? 10.044 -20.092 -23.652 1.00 65.31 97 THR A N 1
ATOM 751 C CA . THR A 1 97 ? 10.662 -21.425 -23.632 1.00 65.31 97 THR A CA 1
ATOM 752 C C . THR A 1 97 ? 11.962 -21.480 -22.831 1.00 65.31 97 THR A C 1
ATOM 754 O O . THR A 1 97 ? 12.490 -22.568 -22.614 1.00 65.31 97 THR A O 1
ATOM 757 N N . VAL A 1 98 ? 12.506 -20.335 -22.402 1.00 55.53 98 VAL A N 1
ATOM 758 C CA . VAL A 1 98 ? 13.740 -20.296 -21.609 1.00 55.53 98 VAL A CA 1
ATOM 759 C C . VAL A 1 98 ? 13.411 -20.477 -20.128 1.00 55.53 98 VAL A C 1
ATOM 761 O O . VAL A 1 98 ? 13.135 -19.521 -19.401 1.00 55.53 98 VAL A O 1
ATOM 764 N N . THR A 1 99 ? 13.469 -21.725 -19.674 1.00 54.59 99 THR A N 1
ATOM 765 C CA . THR A 1 99 ? 13.440 -22.093 -18.256 1.00 54.59 99 THR A CA 1
ATOM 766 C C . THR A 1 99 ? 14.613 -21.411 -17.539 1.00 54.59 99 THR A C 1
ATOM 768 O O . THR A 1 99 ? 15.757 -21.834 -17.682 1.00 54.59 99 THR A O 1
ATOM 771 N N . GLY A 1 100 ? 14.353 -20.329 -16.798 1.00 57.00 100 GLY A N 1
ATOM 772 C CA . GLY A 1 100 ? 15.363 -19.650 -15.969 1.00 57.00 100 GLY A CA 1
ATOM 773 C C . GLY A 1 100 ? 15.535 -18.143 -16.197 1.00 57.00 100 GLY A C 1
ATOM 774 O O . GLY A 1 100 ? 16.276 -17.504 -15.447 1.00 57.00 100 GLY A O 1
ATOM 775 N N . GLY A 1 101 ? 14.843 -17.548 -17.175 1.00 61.38 101 GLY A N 1
ATOM 776 C CA . GLY A 1 101 ? 14.783 -16.089 -17.315 1.00 61.38 101 GLY A CA 1
ATOM 777 C C . GLY A 1 101 ? 13.983 -15.441 -16.175 1.00 61.38 101 GLY A C 1
ATOM 778 O O . GLY A 1 101 ? 12.864 -15.851 -15.885 1.00 61.38 101 GLY A O 1
ATOM 779 N N . ARG A 1 102 ? 14.537 -14.408 -15.528 1.00 68.38 102 ARG A N 1
ATOM 780 C CA . ARG A 1 102 ? 13.945 -13.755 -14.335 1.00 68.38 102 ARG A CA 1
ATOM 781 C C . ARG A 1 102 ? 12.696 -12.922 -14.625 1.00 68.38 102 ARG A C 1
ATOM 783 O O . ARG A 1 102 ? 11.921 -12.667 -13.715 1.00 68.38 102 ARG A O 1
ATOM 790 N N . SER A 1 103 ? 12.527 -12.489 -15.870 1.00 76.75 103 SER A N 1
ATOM 791 C CA . SER A 1 103 ? 11.342 -11.764 -16.326 1.00 76.75 103 SER A CA 1
ATOM 792 C C . SER A 1 103 ? 10.285 -12.679 -16.945 1.00 76.75 103 SER A C 1
ATOM 794 O O . SER A 1 103 ? 9.380 -12.177 -17.594 1.00 76.75 103 SER A O 1
ATOM 796 N N . GLU A 1 104 ? 10.426 -14.009 -16.849 1.00 82.75 104 GLU A N 1
ATOM 797 C CA . GLU A 1 104 ? 9.591 -14.976 -17.587 1.00 82.75 104 GLU A CA 1
ATOM 798 C C . GLU A 1 104 ? 9.567 -14.727 -19.106 1.00 82.75 104 GLU A C 1
ATOM 800 O O . GLU A 1 104 ? 8.569 -14.971 -19.784 1.00 82.75 104 GLU A O 1
ATOM 805 N N . GLY A 1 105 ? 10.654 -14.163 -19.640 1.00 86.06 105 GLY A N 1
ATOM 806 C CA . GLY A 1 105 ? 10.731 -13.745 -21.037 1.00 86.06 105 GLY A CA 1
ATOM 807 C C . GLY A 1 105 ? 9.885 -12.512 -21.364 1.00 86.06 105 GLY A C 1
ATOM 808 O O . GLY A 1 105 ? 9.733 -12.193 -22.535 1.00 86.06 105 GLY A O 1
ATOM 809 N N . LYS A 1 106 ? 9.329 -11.791 -20.383 1.00 93.00 106 LYS A N 1
ATOM 810 C CA . LYS A 1 106 ? 8.555 -10.568 -20.632 1.00 93.00 106 LYS A CA 1
ATOM 811 C C . LYS A 1 106 ? 9.479 -9.370 -20.860 1.00 93.00 106 LYS A C 1
ATOM 813 O O . LYS A 1 106 ? 10.462 -9.188 -20.140 1.00 93.00 106 LYS A O 1
ATOM 818 N N . GLY A 1 107 ? 9.131 -8.552 -21.853 1.00 93.94 107 GLY A N 1
ATOM 819 C CA . GLY A 1 107 ? 9.786 -7.276 -22.136 1.00 93.94 107 GLY A CA 1
ATOM 820 C C . GLY A 1 107 ? 9.186 -6.115 -21.339 1.00 93.94 107 GLY A C 1
ATOM 821 O O . GLY A 1 107 ? 8.166 -6.251 -20.652 1.00 93.94 107 GLY A O 1
ATOM 822 N N . ILE A 1 108 ? 9.802 -4.940 -21.462 1.00 94.81 108 ILE A N 1
ATOM 823 C CA . ILE A 1 108 ? 9.422 -3.733 -20.716 1.00 94.81 108 ILE A CA 1
ATOM 824 C C . ILE A 1 108 ? 7.990 -3.262 -21.002 1.00 94.81 108 ILE A C 1
ATOM 826 O O . ILE A 1 108 ? 7.360 -2.699 -20.112 1.00 94.81 108 ILE A O 1
ATOM 830 N N . LEU A 1 109 ? 7.435 -3.526 -22.193 1.00 93.69 109 LEU A N 1
ATOM 831 C CA . LEU A 1 109 ? 6.048 -3.161 -22.516 1.00 93.69 109 LEU A CA 1
ATOM 832 C C . LEU A 1 109 ? 5.023 -3.925 -21.675 1.00 93.69 109 LEU A C 1
ATOM 834 O O . LEU A 1 109 ? 3.975 -3.383 -21.326 1.00 93.69 109 LEU A O 1
ATOM 838 N N . HIS A 1 110 ? 5.322 -5.176 -21.327 1.00 95.00 110 HIS A N 1
ATOM 839 C CA . HIS A 1 110 ? 4.451 -5.955 -20.454 1.00 95.00 110 HIS A CA 1
ATOM 840 C C . HIS A 1 110 ? 4.579 -5.471 -19.006 1.00 95.00 110 HIS A C 1
ATOM 842 O O . HIS A 1 110 ? 3.570 -5.286 -18.332 1.00 95.00 110 HIS A O 1
ATOM 848 N N . ILE A 1 111 ? 5.798 -5.177 -18.544 1.00 95.50 111 ILE A N 1
ATOM 849 C CA . ILE A 1 111 ? 6.000 -4.561 -17.223 1.00 95.50 111 ILE A CA 1
ATOM 850 C C . ILE A 1 111 ? 5.227 -3.241 -17.134 1.00 95.50 111 ILE A C 1
ATOM 852 O O . ILE A 1 111 ? 4.474 -3.038 -16.188 1.00 95.50 111 ILE A O 1
ATOM 856 N N . GLU A 1 112 ? 5.329 -2.388 -18.155 1.00 94.62 112 GLU A N 1
ATOM 857 C CA . GLU A 1 112 ? 4.581 -1.134 -18.252 1.00 94.62 112 GLU A CA 1
ATOM 858 C C . GLU A 1 112 ? 3.065 -1.365 -18.154 1.00 94.62 112 GLU A C 1
ATOM 860 O O . GLU A 1 112 ? 2.381 -0.634 -17.441 1.00 94.62 112 GLU A O 1
ATOM 865 N N . PHE A 1 113 ? 2.529 -2.392 -18.820 1.00 94.50 113 PHE A N 1
ATOM 866 C CA . PHE A 1 113 ? 1.119 -2.774 -18.699 1.00 94.50 113 PHE A CA 1
ATOM 867 C C . PHE A 1 113 ? 0.735 -3.170 -17.265 1.00 94.50 113 PHE A C 1
ATOM 869 O O . PHE A 1 113 ? -0.282 -2.697 -16.754 1.00 94.50 113 PHE A O 1
ATOM 876 N N . LEU A 1 114 ? 1.547 -3.989 -16.591 1.00 96.00 114 LEU A N 1
ATOM 877 C CA . LEU A 1 114 ? 1.279 -4.403 -15.210 1.00 96.00 114 LEU A CA 1
ATOM 878 C C . LEU A 1 114 ? 1.347 -3.222 -14.243 1.00 96.00 114 LEU A C 1
ATOM 880 O O . LEU A 1 114 ? 0.465 -3.078 -13.397 1.00 96.00 114 LEU A O 1
ATOM 884 N N . VAL A 1 115 ? 2.338 -2.340 -14.402 1.00 95.00 115 VAL A N 1
ATOM 885 C CA . VAL A 1 115 ? 2.436 -1.136 -13.574 1.00 95.00 115 VAL A CA 1
ATOM 886 C C . VAL A 1 115 ? 1.262 -0.200 -13.856 1.00 95.00 115 VAL A C 1
ATOM 888 O O . VAL A 1 115 ? 0.645 0.271 -12.910 1.00 95.00 115 VAL A O 1
ATOM 891 N N . LYS A 1 116 ? 0.865 0.019 -15.115 1.00 92.81 116 LYS A N 1
ATOM 892 C CA . LYS A 1 116 ? -0.348 0.792 -15.450 1.00 92.81 116 LYS A CA 1
ATOM 893 C C . LYS A 1 116 ? -1.587 0.242 -14.750 1.00 92.81 116 LYS A C 1
ATOM 895 O O . LYS A 1 116 ? -2.332 1.013 -14.155 1.00 92.81 116 LYS A O 1
ATOM 900 N N . ASN A 1 117 ? -1.799 -1.072 -14.793 1.00 93.12 117 ASN A N 1
ATOM 901 C CA . ASN A 1 117 ? -2.944 -1.699 -14.133 1.00 93.12 117 ASN A CA 1
ATOM 902 C C . ASN A 1 117 ? -2.889 -1.531 -12.616 1.00 93.12 117 ASN A C 1
ATOM 904 O O . ASN A 1 117 ? -3.903 -1.188 -12.014 1.00 93.12 117 ASN A O 1
ATOM 908 N N . LEU A 1 118 ? -1.709 -1.705 -12.014 1.00 93.50 118 LEU A N 1
ATOM 909 C CA . LEU A 1 118 ? -1.504 -1.446 -10.593 1.00 93.50 118 LEU A CA 1
ATOM 910 C C . LEU A 1 118 ? -1.874 -0.000 -10.251 1.00 93.50 118 LEU A C 1
ATOM 912 O O . LEU A 1 118 ? -2.685 0.232 -9.362 1.00 93.50 118 LEU A O 1
ATOM 916 N N . ILE A 1 119 ? -1.329 0.966 -10.986 1.00 91.62 119 ILE A N 1
ATOM 917 C CA . ILE A 1 119 ? -1.575 2.391 -10.766 1.00 91.62 119 ILE A CA 1
ATOM 918 C C . ILE A 1 119 ? -3.053 2.756 -10.965 1.00 91.62 119 ILE A C 1
ATOM 920 O O . ILE A 1 119 ? -3.599 3.513 -10.169 1.00 91.62 119 ILE A O 1
ATOM 924 N N . ASN A 1 120 ? -3.724 2.174 -11.961 1.00 88.31 120 ASN A N 1
ATOM 925 C CA . ASN A 1 120 ? -5.162 2.357 -12.178 1.00 88.31 120 ASN A CA 1
ATOM 926 C C . ASN A 1 120 ? -6.016 1.723 -11.072 1.00 88.31 120 ASN A C 1
ATOM 928 O O . ASN A 1 120 ? -7.136 2.172 -10.838 1.00 88.31 120 ASN A O 1
ATOM 932 N N . SER A 1 121 ? -5.504 0.683 -10.408 1.00 88.94 121 SER A N 1
ATOM 933 C CA . SER A 1 121 ? -6.174 0.055 -9.267 1.00 88.94 121 SER A CA 1
ATOM 934 C C . SER A 1 121 ? -5.999 0.832 -7.962 1.00 88.94 121 SER A C 1
ATOM 936 O O . SER A 1 121 ? -6.786 0.618 -7.043 1.00 88.94 121 SER A O 1
ATOM 938 N N . LEU A 1 122 ? -5.024 1.754 -7.889 1.00 87.88 122 LEU A N 1
ATOM 939 C CA . LEU A 1 122 ? -4.803 2.566 -6.695 1.00 87.88 122 LEU A CA 1
ATOM 940 C C . LEU A 1 122 ? -6.035 3.418 -6.407 1.00 87.88 122 LEU A C 1
ATOM 942 O O . LEU A 1 122 ? -6.412 4.308 -7.174 1.00 87.88 122 LEU A O 1
ATOM 946 N N . GLY A 1 123 ? -6.646 3.161 -5.258 1.00 82.81 123 GLY A N 1
ATOM 947 C CA . GLY A 1 123 ? -7.849 3.861 -4.842 1.00 82.81 123 GLY A CA 1
ATOM 948 C C . GLY A 1 123 ? -7.856 4.206 -3.364 1.00 82.81 123 GLY A C 1
ATOM 949 O O . GLY A 1 123 ? -6.861 4.103 -2.643 1.00 82.81 123 GLY A O 1
ATOM 950 N N . ARG A 1 124 ? -9.049 4.569 -2.877 1.00 74.94 124 ARG A N 1
ATOM 951 C CA . ARG A 1 124 ? -9.280 4.786 -1.439 1.00 74.94 124 ARG A CA 1
ATOM 952 C C . ARG A 1 124 ? -8.916 3.548 -0.612 1.00 74.94 124 ARG A C 1
ATOM 954 O O . ARG A 1 124 ? -8.463 3.708 0.517 1.00 74.94 124 ARG A O 1
ATOM 961 N N . GLY A 1 125 ? -9.069 2.357 -1.198 1.00 73.00 125 GLY A N 1
ATOM 962 C CA . GLY A 1 125 ? -8.672 1.068 -0.628 1.00 73.00 125 GLY A CA 1
ATOM 963 C C . GLY A 1 125 ? -7.163 0.875 -0.445 1.00 73.00 125 GLY A C 1
ATOM 964 O O . GLY A 1 125 ? -6.768 -0.069 0.225 1.00 73.00 125 GLY A O 1
ATOM 965 N N . ASP A 1 126 ? -6.332 1.782 -0.966 1.00 77.00 126 ASP A N 1
ATOM 966 C CA . ASP A 1 126 ? -4.876 1.822 -0.759 1.00 77.00 126 ASP A CA 1
ATOM 967 C C . ASP A 1 126 ? -4.445 3.074 0.019 1.00 77.00 126 ASP A C 1
ATOM 969 O O . ASP A 1 126 ? -3.261 3.392 0.102 1.00 77.00 126 ASP A O 1
ATOM 973 N N . GLY A 1 127 ? -5.411 3.837 0.546 1.00 66.25 127 GLY A N 1
ATOM 974 C CA . GLY A 1 127 ? -5.184 5.110 1.231 1.00 66.25 127 GLY A CA 1
ATOM 975 C C . GLY A 1 127 ? -4.816 6.286 0.316 1.00 66.25 127 GLY A C 1
ATOM 976 O O . GLY A 1 127 ? -4.625 7.400 0.813 1.00 66.25 127 GLY A O 1
ATOM 977 N N . ILE A 1 128 ? -4.780 6.079 -1.006 1.00 76.31 128 ILE A N 1
ATOM 978 C CA . ILE A 1 128 ? -4.503 7.119 -1.999 1.00 76.31 128 ILE A CA 1
ATOM 979 C C . ILE A 1 128 ? -5.831 7.712 -2.481 1.00 76.31 128 ILE A C 1
ATOM 981 O O . ILE A 1 128 ? -6.679 7.045 -3.077 1.00 76.31 128 ILE A O 1
ATOM 985 N N . ARG A 1 129 ? -6.047 9.000 -2.207 1.00 62.78 129 ARG A N 1
ATOM 986 C CA . ARG A 1 129 ? -7.190 9.733 -2.752 1.00 62.78 129 ARG A CA 1
ATOM 987 C C . ARG A 1 129 ? -6.754 10.380 -4.065 1.00 62.78 129 ARG A C 1
ATOM 989 O O . ARG A 1 129 ? -5.840 11.182 -4.062 1.00 62.78 129 ARG A O 1
ATOM 996 N N . HIS A 1 130 ? -7.503 10.114 -5.131 1.00 54.75 130 HIS A N 1
ATOM 997 C CA . HIS A 1 130 ? -7.566 10.932 -6.348 1.00 54.75 130 HIS A CA 1
ATOM 998 C C . HIS A 1 130 ? -6.550 10.599 -7.457 1.00 54.75 130 HIS A C 1
ATOM 1000 O O . HIS A 1 130 ? -5.395 10.995 -7.401 1.00 54.75 130 HIS A O 1
ATOM 1006 N N . TRP A 1 131 ? -7.106 9.881 -8.450 1.00 64.31 131 TRP A N 1
ATOM 1007 C CA . TRP A 1 131 ? -6.780 9.757 -9.879 1.00 64.31 131 TRP A CA 1
ATOM 1008 C C . TRP A 1 131 ? -5.303 9.683 -10.273 1.00 64.31 131 TRP A C 1
ATOM 1010 O O . TRP A 1 131 ? -4.575 10.651 -10.153 1.00 64.31 131 TRP A O 1
ATOM 1020 N N . ALA A 1 132 ? -4.899 8.575 -10.893 1.00 59.03 132 ALA A N 1
ATOM 1021 C CA . ALA A 1 132 ? -3.633 8.503 -11.605 1.00 59.03 132 ALA A CA 1
ATOM 1022 C C . ALA A 1 132 ? -3.842 8.818 -13.093 1.00 59.03 132 ALA A C 1
ATOM 1024 O O . ALA A 1 132 ? -4.571 8.117 -13.791 1.00 59.03 132 ALA A O 1
ATOM 1025 N N . VAL A 1 133 ? -3.196 9.875 -13.591 1.00 64.75 133 VAL A N 1
ATOM 1026 C CA . VAL A 1 133 ? -3.038 10.106 -15.036 1.00 64.75 133 VAL A CA 1
ATOM 1027 C C . VAL A 1 133 ? -1.643 9.670 -15.425 1.00 64.75 133 VAL A C 1
ATOM 1029 O O . VAL A 1 133 ? -0.673 10.110 -14.812 1.00 64.75 133 VAL A O 1
ATOM 1032 N N . LEU A 1 134 ? -1.572 8.832 -16.453 1.00 64.38 134 LEU A N 1
ATOM 1033 C CA . LEU A 1 134 ? -0.338 8.226 -16.905 1.00 64.38 134 LEU A CA 1
ATOM 1034 C C . LEU A 1 134 ? 0.042 8.747 -18.289 1.00 64.38 134 LEU A C 1
ATOM 1036 O O . LEU A 1 134 ? -0.712 8.605 -19.251 1.00 64.38 134 LEU A O 1
ATOM 1040 N N . SER A 1 135 ? 1.234 9.326 -18.389 1.00 66.69 135 SER A N 1
ATOM 1041 C CA . SER A 1 135 ? 1.878 9.690 -19.653 1.00 66.69 135 SER A CA 1
ATOM 1042 C C . SER A 1 135 ? 3.126 8.835 -19.850 1.00 66.69 135 SER A C 1
ATOM 1044 O O . SER A 1 135 ? 3.964 8.761 -18.954 1.00 66.69 135 SER A O 1
ATOM 1046 N N . GLY A 1 136 ? 3.237 8.175 -21.006 1.00 57.41 136 GLY A N 1
ATOM 1047 C CA . GLY A 1 136 ? 4.388 7.338 -21.356 1.00 57.41 136 GLY A CA 1
ATOM 1048 C C . GLY A 1 136 ? 5.469 8.123 -22.101 1.00 57.41 136 GLY A C 1
ATOM 1049 O O . GLY A 1 136 ? 5.163 8.861 -23.039 1.00 57.41 136 GLY A O 1
ATOM 1050 N N . GLY A 1 137 ? 6.729 7.948 -21.699 1.00 59.22 137 GLY A N 1
ATOM 1051 C CA . GLY A 1 137 ? 7.900 8.468 -22.412 1.00 59.22 137 GLY A CA 1
ATOM 1052 C C . GLY A 1 137 ? 8.391 7.538 -23.531 1.00 59.22 137 GLY A C 1
ATOM 1053 O O . GLY A 1 137 ? 8.120 6.336 -23.535 1.00 59.22 137 GLY A O 1
ATOM 1054 N N . ARG A 1 138 ? 9.151 8.083 -24.495 1.00 58.09 138 ARG A N 1
ATOM 1055 C CA . ARG A 1 138 ? 9.917 7.263 -25.452 1.00 58.09 138 ARG A CA 1
ATOM 1056 C C . ARG A 1 138 ? 11.027 6.541 -24.694 1.00 58.09 138 ARG A C 1
ATOM 1058 O O . ARG A 1 138 ? 11.768 7.181 -23.957 1.00 58.09 138 ARG A O 1
ATOM 1065 N N . GLY A 1 139 ? 11.157 5.232 -24.897 1.00 66.00 139 GLY A N 1
ATOM 1066 C CA . GLY A 1 139 ? 12.242 4.487 -24.272 1.00 66.00 139 GLY A CA 1
ATOM 1067 C C . GLY A 1 139 ? 13.603 4.889 -24.838 1.00 66.00 139 GLY A C 1
ATOM 1068 O O . GLY A 1 139 ? 13.730 5.093 -26.047 1.00 66.00 139 GLY A O 1
ATOM 1069 N N . GLN A 1 140 ? 14.617 4.996 -23.981 1.00 73.94 140 GLN A N 1
ATOM 1070 C CA . GLN A 1 140 ? 16.006 5.089 -24.432 1.00 73.94 140 GLN A CA 1
ATOM 1071 C C . GLN A 1 140 ? 16.554 3.671 -24.575 1.00 73.94 140 GLN A C 1
ATOM 1073 O O . GLN A 1 140 ? 16.710 2.956 -23.585 1.00 73.94 140 GLN A O 1
ATOM 1078 N N . GLY A 1 141 ? 16.799 3.264 -25.818 1.00 71.56 141 GLY A N 1
ATOM 1079 C CA . GLY A 1 141 ? 17.526 2.040 -26.121 1.00 71.56 141 GLY A CA 1
ATOM 1080 C C . GLY A 1 141 ? 19.024 2.306 -26.078 1.00 71.56 141 GLY A C 1
ATOM 1081 O O . GLY A 1 141 ? 19.488 3.284 -26.666 1.00 71.56 141 GLY A O 1
ATOM 1082 N N . ASN A 1 142 ? 19.775 1.445 -25.401 1.00 79.50 142 ASN A N 1
ATOM 1083 C CA . ASN A 1 142 ? 21.220 1.364 -25.574 1.00 79.50 142 ASN A CA 1
ATOM 1084 C C . ASN A 1 142 ? 21.573 -0.061 -25.990 1.00 79.50 142 ASN A C 1
ATOM 1086 O O . ASN A 1 142 ? 20.994 -1.021 -25.476 1.00 79.50 142 ASN A O 1
ATOM 1090 N N . GLN A 1 143 ? 22.503 -0.178 -26.928 1.00 71.75 143 GLN A N 1
ATOM 1091 C CA . GLN A 1 143 ? 22.979 -1.455 -27.421 1.00 71.75 143 GLN A CA 1
ATOM 1092 C C . GLN A 1 143 ? 24.497 -1.465 -27.322 1.00 71.75 143 GLN A C 1
ATOM 1094 O O . GLN A 1 143 ? 25.180 -0.759 -28.062 1.00 71.75 143 GLN A O 1
ATOM 1099 N N . ASP A 1 144 ? 25.014 -2.281 -26.411 1.00 80.38 144 ASP A N 1
ATOM 1100 C CA . ASP A 1 144 ? 26.442 -2.569 -26.329 1.00 80.38 144 ASP A CA 1
ATOM 1101 C C . ASP A 1 144 ? 26.656 -4.025 -26.726 1.00 80.38 144 ASP A C 1
ATOM 1103 O O . ASP A 1 144 ? 26.424 -4.904 -25.901 1.00 80.38 144 ASP A O 1
ATOM 1107 N N . ASN A 1 145 ? 26.995 -4.235 -28.010 1.00 72.44 145 ASN A N 1
ATOM 1108 C CA . ASN A 1 145 ? 27.377 -5.439 -28.782 1.00 72.44 145 ASN A CA 1
ATOM 1109 C C . ASN A 1 145 ? 26.639 -6.783 -28.538 1.00 72.44 145 ASN A C 1
ATOM 1111 O O . ASN A 1 145 ? 26.508 -7.581 -29.462 1.00 72.44 145 ASN A O 1
ATOM 1115 N N . ARG A 1 146 ? 26.150 -7.066 -27.328 1.00 83.38 146 ARG A N 1
ATOM 1116 C CA . ARG A 1 146 ? 25.358 -8.232 -26.915 1.00 83.38 146 ARG A CA 1
ATOM 1117 C C . ARG A 1 146 ? 24.278 -7.911 -25.878 1.00 83.38 146 ARG A C 1
ATOM 1119 O O . ARG A 1 146 ? 23.452 -8.779 -25.637 1.00 83.38 146 ARG A O 1
ATOM 1126 N N . LEU A 1 147 ? 24.266 -6.731 -25.262 1.00 87.62 147 LEU A N 1
ATOM 1127 C CA . LEU A 1 147 ? 23.277 -6.360 -24.249 1.00 87.62 147 LEU A CA 1
ATOM 1128 C C . LEU A 1 147 ? 22.343 -5.287 -24.808 1.00 87.62 147 LEU A C 1
ATOM 1130 O O . LEU A 1 147 ? 22.779 -4.171 -25.102 1.00 87.62 147 LEU A O 1
ATOM 1134 N N . ALA A 1 148 ? 21.063 -5.627 -24.947 1.00 91.31 148 ALA A N 1
ATOM 1135 C CA . ALA A 1 148 ? 20.018 -4.653 -25.222 1.00 91.31 148 ALA A CA 1
ATOM 1136 C C . ALA A 1 148 ? 19.433 -4.147 -23.909 1.00 91.31 148 ALA A C 1
ATOM 1138 O O . ALA A 1 148 ? 19.094 -4.933 -23.027 1.00 91.31 148 ALA A O 1
ATOM 1139 N N . GLN A 1 149 ? 19.294 -2.832 -23.796 1.00 93.12 149 GLN A N 1
ATOM 1140 C CA . GLN A 1 149 ? 18.780 -2.160 -22.609 1.00 93.12 149 GLN A CA 1
ATOM 1141 C C . GLN A 1 149 ? 17.606 -1.267 -22.993 1.00 93.12 149 GLN A C 1
ATOM 1143 O O . GLN A 1 149 ? 17.623 -0.636 -24.053 1.00 93.12 149 GLN A O 1
ATOM 1148 N N . ASN A 1 150 ? 16.602 -1.170 -22.123 1.00 93.31 150 ASN A N 1
ATOM 1149 C CA . ASN A 1 150 ? 15.510 -0.219 -22.294 1.00 93.31 150 ASN A CA 1
ATOM 1150 C C . ASN A 1 150 ? 15.128 0.415 -20.956 1.00 93.31 150 ASN A C 1
ATOM 1152 O O . ASN A 1 150 ? 14.954 -0.287 -19.960 1.00 93.31 150 ASN A O 1
ATOM 1156 N N . ILE A 1 151 ? 14.971 1.740 -20.958 1.00 94.38 151 ILE A N 1
ATOM 1157 C CA . ILE A 1 151 ? 14.388 2.500 -19.848 1.00 94.38 151 ILE A CA 1
ATOM 1158 C C . ILE A 1 151 ? 13.070 3.101 -20.316 1.00 94.38 151 ILE A C 1
ATOM 1160 O O . ILE A 1 151 ? 13.038 3.710 -21.386 1.00 94.38 151 ILE A O 1
ATOM 1164 N N . ARG A 1 152 ? 12.012 2.993 -19.508 1.00 93.38 152 ARG A N 1
ATOM 1165 C CA . ARG A 1 152 ? 10.745 3.701 -19.733 1.00 93.38 152 ARG A CA 1
ATOM 1166 C C . ARG A 1 152 ? 10.306 4.480 -18.511 1.00 93.38 152 ARG A C 1
ATOM 1168 O O . ARG A 1 152 ? 10.229 3.915 -17.427 1.00 93.38 152 ARG A O 1
ATOM 1175 N N . SER A 1 153 ? 9.942 5.738 -18.731 1.00 93.94 153 SER A N 1
ATOM 1176 C CA . SER A 1 153 ? 9.369 6.612 -17.711 1.00 93.94 153 SER A CA 1
ATOM 1177 C C . SER A 1 153 ? 7.849 6.647 -17.789 1.00 93.94 153 SER A C 1
ATOM 1179 O O . SER A 1 153 ? 7.264 6.675 -18.880 1.00 93.94 153 SER A O 1
ATOM 1181 N N . MET A 1 154 ? 7.218 6.714 -16.622 1.00 92.19 154 MET A N 1
ATOM 1182 C CA . MET A 1 154 ? 5.800 7.001 -16.456 1.00 92.19 154 MET A CA 1
ATOM 1183 C C . MET A 1 154 ? 5.613 8.052 -15.374 1.00 92.19 154 MET A C 1
ATOM 1185 O O . MET A 1 154 ? 6.208 7.949 -14.307 1.00 92.19 154 MET A O 1
ATOM 1189 N N . SER A 1 155 ? 4.745 9.027 -15.613 1.00 92.75 155 SER A N 1
ATOM 1190 C CA . SER A 1 155 ? 4.358 9.991 -14.581 1.00 92.75 155 SER A CA 1
ATOM 1191 C C . SER A 1 155 ? 3.035 9.591 -13.938 1.00 92.75 155 SER A C 1
ATOM 1193 O O . SER A 1 155 ? 2.143 9.094 -14.623 1.00 92.75 155 SER A O 1
ATOM 1195 N N . ILE A 1 156 ? 2.905 9.822 -12.633 1.00 90.56 156 ILE A N 1
ATOM 1196 C CA . ILE A 1 156 ? 1.692 9.590 -11.850 1.00 90.56 156 ILE A CA 1
ATOM 1197 C C . ILE A 1 156 ? 1.390 10.864 -11.084 1.00 90.56 156 ILE A C 1
ATOM 1199 O O . ILE A 1 156 ? 2.184 11.299 -10.253 1.00 90.56 156 ILE A O 1
ATOM 1203 N N . ARG A 1 157 ? 0.219 11.438 -11.336 1.00 90.75 157 ARG A N 1
ATOM 1204 C CA . ARG A 1 157 ? -0.313 12.546 -10.540 1.00 90.75 157 ARG A CA 1
ATOM 1205 C C . ARG A 1 157 ? -1.164 11.982 -9.408 1.00 90.75 157 ARG A C 1
ATOM 1207 O O . ARG A 1 157 ? -1.894 11.031 -9.650 1.00 90.75 157 ARG A O 1
ATOM 1214 N N . VAL A 1 158 ? -1.040 12.515 -8.195 1.00 89.62 158 VAL A N 1
ATOM 1215 C CA . VAL A 1 158 ? -1.767 12.045 -7.006 1.00 89.62 158 VAL A CA 1
ATOM 1216 C C . VAL A 1 158 ? -2.166 13.235 -6.141 1.00 89.62 158 VAL A C 1
ATOM 1218 O O . VAL A 1 158 ? -1.337 14.099 -5.859 1.00 89.62 158 VAL A O 1
ATOM 1221 N N . GLY A 1 159 ? -3.420 13.267 -5.689 1.00 87.88 159 GLY A N 1
ATOM 1222 C CA . GLY A 1 159 ? -3.865 14.221 -4.673 1.00 87.88 159 GLY A CA 1
ATOM 1223 C C . GLY A 1 159 ? -3.416 13.806 -3.268 1.00 87.88 159 GLY A C 1
ATOM 1224 O O . GLY A 1 159 ? -3.637 12.673 -2.840 1.00 87.88 159 GLY A O 1
ATOM 1225 N N . CYS A 1 160 ? -2.821 14.721 -2.512 1.00 88.50 160 CYS A N 1
ATOM 1226 C CA . CYS A 1 160 ? -2.394 14.472 -1.139 1.00 88.50 160 CYS A CA 1
ATOM 1227 C C . CYS A 1 160 ? -2.755 15.625 -0.198 1.00 88.50 160 CYS A C 1
ATOM 1229 O O . CYS A 1 160 ? -3.177 16.698 -0.626 1.00 88.50 160 CYS A O 1
ATOM 1231 N N . ILE A 1 161 ? -2.599 15.363 1.098 1.00 89.31 161 ILE A N 1
ATOM 1232 C CA . ILE A 1 161 ? -2.649 16.359 2.175 1.00 89.31 161 ILE A CA 1
ATOM 1233 C C . ILE A 1 161 ? -1.334 16.267 2.954 1.00 89.31 161 ILE A C 1
ATOM 1235 O O . ILE A 1 161 ? -0.710 15.209 2.935 1.00 89.31 161 ILE A O 1
ATOM 1239 N N . GLU A 1 162 ? -0.899 17.330 3.625 1.00 88.19 162 GLU A N 1
ATOM 1240 C CA . GLU A 1 162 ? 0.386 17.323 4.353 1.00 88.19 162 GLU A CA 1
ATOM 1241 C C . GLU A 1 162 ? 0.368 16.428 5.601 1.00 88.19 162 GLU A C 1
ATOM 1243 O O . GLU A 1 162 ? 1.397 15.882 6.007 1.00 88.19 162 GLU A O 1
ATOM 1248 N N . GLU A 1 163 ? -0.817 16.229 6.176 1.00 91.25 163 GLU A N 1
ATOM 1249 C CA . GLU A 1 163 ? -1.003 15.426 7.375 1.00 91.25 163 GLU A CA 1
ATOM 1250 C C . GLU A 1 163 ? -0.853 13.926 7.102 1.00 91.25 163 GLU A C 1
ATOM 1252 O O . GLU A 1 163 ? -1.295 13.372 6.084 1.00 91.25 163 GLU A O 1
ATOM 1257 N N . GLU A 1 164 ? -0.243 13.244 8.067 1.00 92.88 164 GLU A N 1
ATOM 1258 C CA . GLU A 1 164 ? -0.246 11.792 8.097 1.00 92.88 164 GLU A CA 1
ATOM 1259 C C . GLU A 1 164 ? -1.667 11.288 8.311 1.00 92.88 164 GLU A C 1
ATOM 1261 O O . GLU A 1 164 ? -2.414 11.782 9.150 1.00 92.88 164 GLU A O 1
ATOM 1266 N N . THR A 1 165 ? -2.043 10.267 7.551 1.00 91.94 165 THR A N 1
ATOM 1267 C CA . THR A 1 165 ? -3.366 9.656 7.688 1.00 91.94 165 THR A CA 1
ATOM 1268 C C . THR A 1 165 ? -3.215 8.189 8.006 1.00 91.94 165 THR A C 1
ATOM 1270 O O . THR A 1 165 ? -2.457 7.515 7.308 1.00 91.94 165 THR A O 1
ATOM 1273 N N . TYR A 1 166 ? -3.999 7.680 8.951 1.00 94.31 166 TYR A N 1
ATOM 1274 C CA . TYR A 1 166 ? -4.031 6.272 9.345 1.00 94.31 166 TYR A CA 1
ATOM 1275 C C . TYR A 1 166 ? -5.463 5.740 9.204 1.00 94.31 166 TYR A C 1
ATOM 1277 O O . TYR A 1 166 ? -6.317 6.057 10.032 1.00 94.31 166 TYR A O 1
ATOM 1285 N N . PRO A 1 167 ? -5.774 4.997 8.123 1.00 94.38 167 PRO A N 1
ATOM 1286 C CA . PRO A 1 167 ? -7.084 4.413 7.905 1.00 94.38 167 PRO A CA 1
ATOM 1287 C C . PRO A 1 167 ? -7.539 3.576 9.094 1.00 94.38 167 PRO A C 1
ATOM 1289 O O . PRO A 1 167 ? -6.759 2.869 9.726 1.00 94.38 167 PRO A O 1
ATOM 1292 N N . THR A 1 168 ? -8.825 3.666 9.382 1.00 96.25 168 THR A N 1
ATOM 1293 C CA . THR A 1 168 ? -9.470 2.899 10.443 1.00 96.25 168 THR A CA 1
ATOM 1294 C C . THR A 1 168 ? -9.963 1.562 9.901 1.00 96.25 168 THR A C 1
ATOM 1296 O O . THR A 1 168 ? -10.061 1.390 8.684 1.00 96.25 168 THR A O 1
ATOM 1299 N N . VAL A 1 169 ? -10.303 0.630 10.793 1.00 96.81 169 VAL A N 1
ATOM 1300 C CA . VAL A 1 169 ? -11.091 -0.551 10.412 1.00 96.81 169 VAL A CA 1
ATOM 1301 C C . VAL A 1 169 ? -12.448 -0.131 9.832 1.00 96.81 169 VAL A C 1
ATOM 1303 O O . VAL A 1 169 ? -12.953 0.971 10.093 1.00 96.81 169 VAL A O 1
ATOM 1306 N N . HIS A 1 170 ? -13.065 -1.011 9.056 1.00 96.12 170 HIS A N 1
ATOM 1307 C CA . HIS A 1 170 ? -14.392 -0.795 8.484 1.00 96.12 170 HIS A CA 1
ATOM 1308 C C . HIS A 1 170 ? -15.414 -1.751 9.096 1.00 96.12 170 HIS A C 1
ATOM 1310 O O . HIS A 1 170 ? -15.048 -2.756 9.696 1.00 96.12 170 HIS A O 1
ATOM 1316 N N . ASN A 1 171 ? -16.697 -1.396 8.990 1.00 96.62 171 ASN A N 1
ATOM 1317 C CA . ASN A 1 171 ? -17.824 -2.269 9.337 1.00 96.62 171 ASN A CA 1
ATOM 1318 C C . ASN A 1 171 ? -17.710 -2.954 10.714 1.00 96.62 171 ASN A C 1
ATOM 1320 O O . ASN A 1 171 ? -18.053 -4.122 10.855 1.00 96.62 171 ASN A O 1
ATOM 1324 N N . LEU A 1 172 ? -17.223 -2.227 11.731 1.00 98.38 172 LEU A N 1
ATOM 1325 C CA . LEU A 1 172 ? -17.152 -2.751 13.094 1.00 98.38 172 LEU A CA 1
ATOM 1326 C C . LEU A 1 172 ? -18.570 -3.022 13.613 1.00 98.38 172 LEU A C 1
ATOM 1328 O O . LEU A 1 172 ? -19.387 -2.104 13.706 1.00 98.38 172 LEU A O 1
ATOM 1332 N N . SER A 1 173 ? -18.838 -4.267 13.983 1.00 98.50 173 SER A N 1
ATOM 1333 C CA . SER A 1 173 ? -20.112 -4.708 14.548 1.00 98.50 173 SER A CA 1
A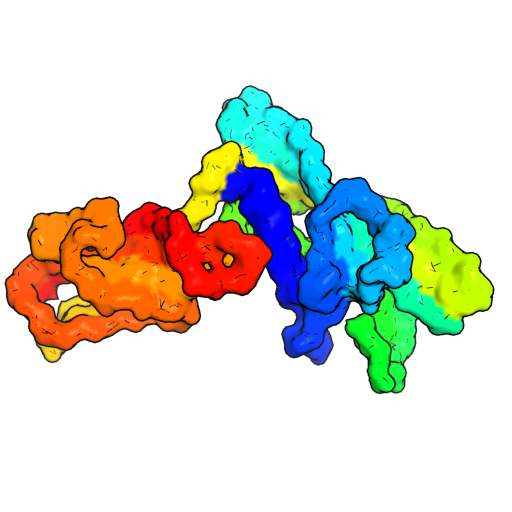TOM 1334 C C . SER A 1 173 ? -19.895 -5.662 15.714 1.00 98.50 173 SER A C 1
ATOM 1336 O O . SER A 1 173 ? -18.829 -6.256 15.851 1.00 98.50 173 SER A O 1
ATOM 1338 N N . GLY A 1 174 ? -20.911 -5.813 16.560 1.00 98.00 174 GLY A N 1
ATOM 1339 C CA . GLY A 1 174 ? -20.857 -6.676 17.730 1.00 98.00 174 GLY A CA 1
ATOM 1340 C C . GLY A 1 174 ? -22.216 -7.281 18.053 1.00 98.00 174 GLY A C 1
ATOM 1341 O O . GLY A 1 174 ? -23.249 -6.655 17.819 1.00 98.00 174 GLY A O 1
ATOM 1342 N N . SER A 1 175 ? -22.213 -8.497 18.590 1.00 98.06 175 SER A N 1
ATOM 1343 C CA . SER A 1 175 ? -23.419 -9.212 19.015 1.00 98.06 175 SER A CA 1
ATOM 1344 C C . SER A 1 175 ? -23.142 -10.060 20.251 1.00 98.06 175 SER A C 1
ATOM 1346 O O . SER A 1 175 ? -22.073 -10.662 20.343 1.00 98.06 175 SER A O 1
ATOM 1348 N N . SER A 1 176 ? -24.117 -10.152 21.156 1.00 97.81 176 SER A N 1
ATOM 1349 C CA . SER A 1 176 ? -24.073 -11.047 22.316 1.00 97.81 176 SER A CA 1
ATOM 1350 C C . SER A 1 176 ? -24.966 -12.267 22.080 1.00 97.81 176 SER A C 1
ATOM 1352 O O . SER A 1 176 ? -26.115 -12.125 21.657 1.00 97.81 176 SER A O 1
ATOM 1354 N N . SER A 1 177 ? -24.439 -13.470 22.309 1.00 97.31 177 SER A N 1
ATOM 1355 C CA . SER A 1 177 ? -25.180 -14.730 22.199 1.00 97.31 177 SER A CA 1
ATOM 1356 C C . SER A 1 177 ? -24.536 -15.819 23.052 1.00 97.31 177 SER A C 1
ATOM 1358 O O . SER A 1 177 ? -23.327 -16.037 22.993 1.00 97.31 177 SER A O 1
ATOM 1360 N N . GLY A 1 178 ? -25.354 -16.548 23.819 1.00 94.44 178 GLY A N 1
ATOM 1361 C CA . GLY A 1 178 ? -24.900 -17.711 24.590 1.00 94.44 178 GLY A CA 1
ATOM 1362 C C . GLY A 1 178 ? -23.824 -17.391 25.631 1.00 94.44 178 GLY A C 1
ATOM 1363 O O . GLY A 1 178 ? -22.923 -18.198 25.816 1.00 94.44 178 GLY A O 1
ATOM 1364 N N . GLY A 1 179 ? -23.891 -16.209 26.254 1.00 94.31 179 GLY A N 1
ATOM 1365 C CA . GLY A 1 179 ? -22.894 -15.741 27.225 1.00 94.31 179 GLY A CA 1
ATOM 1366 C C . GLY A 1 179 ? -21.636 -15.133 26.602 1.00 94.31 179 GLY A C 1
ATOM 1367 O O . GLY A 1 179 ? -20.809 -14.603 27.326 1.00 94.31 179 GLY A O 1
ATOM 1368 N N . ASN A 1 180 ? -21.497 -15.139 25.274 1.00 97.69 180 ASN A N 1
ATOM 1369 C CA . ASN A 1 180 ? -20.329 -14.593 24.588 1.00 97.69 180 ASN A CA 1
ATOM 1370 C C . ASN A 1 180 ? -20.673 -13.303 23.845 1.00 97.69 180 ASN A C 1
ATOM 1372 O O . ASN A 1 180 ? -21.757 -13.190 23.270 1.00 97.69 180 ASN A O 1
ATOM 1376 N N . THR A 1 181 ? -19.709 -12.388 23.756 1.00 98.38 181 THR A N 1
ATOM 1377 C CA . THR A 1 181 ? -19.769 -11.249 22.834 1.00 98.38 181 THR A CA 1
ATOM 1378 C C . THR A 1 181 ? -18.809 -11.477 21.678 1.00 98.38 181 THR A C 1
ATOM 1380 O O . THR A 1 181 ? -17.604 -11.616 21.879 1.00 98.38 181 THR A O 1
ATOM 1383 N N . THR A 1 182 ? -19.324 -11.470 20.453 1.00 98.44 182 THR A N 1
ATOM 1384 C CA . THR A 1 182 ? -18.515 -11.541 19.232 1.00 98.44 182 THR A CA 1
ATOM 1385 C C . THR A 1 182 ? -18.476 -10.177 18.563 1.00 98.44 182 THR A C 1
ATOM 1387 O O . THR A 1 182 ? -19.521 -9.568 18.341 1.00 98.44 182 THR A O 1
ATOM 1390 N N . ILE A 1 183 ? -17.271 -9.715 18.234 1.00 98.44 183 ILE A N 1
ATOM 1391 C CA . ILE A 1 183 ? -16.990 -8.478 17.507 1.00 98.44 183 ILE A CA 1
ATOM 1392 C C . ILE A 1 183 ? -16.386 -8.842 16.151 1.00 98.44 183 ILE A C 1
ATOM 1394 O O . ILE A 1 183 ? -15.480 -9.673 16.082 1.00 98.44 183 ILE A O 1
ATOM 1398 N N . THR A 1 184 ? -16.858 -8.204 15.085 1.00 98.56 184 THR A N 1
ATOM 1399 C CA . THR A 1 184 ? -16.362 -8.391 13.715 1.00 98.56 184 THR A CA 1
ATOM 1400 C C . THR A 1 184 ? -16.033 -7.054 13.071 1.00 98.56 184 THR A C 1
ATOM 1402 O O . THR A 1 184 ? -16.633 -6.037 13.414 1.00 98.56 184 THR A O 1
ATOM 1405 N N . TRP A 1 185 ? -15.081 -7.046 12.143 1.00 98.38 185 TRP A N 1
ATOM 1406 C CA . TRP A 1 185 ? -14.655 -5.853 11.408 1.00 98.38 185 TRP A CA 1
ATOM 1407 C C . TRP A 1 185 ? -14.064 -6.237 10.051 1.00 98.38 185 TRP A C 1
ATOM 1409 O O . TRP A 1 185 ? -13.778 -7.398 9.786 1.00 98.38 185 TRP A O 1
ATOM 1419 N N . GLU A 1 186 ? -13.819 -5.243 9.211 1.00 97.69 186 GLU A N 1
ATOM 1420 C CA . GLU A 1 186 ? -12.992 -5.358 8.015 1.00 97.69 186 GLU A CA 1
ATOM 1421 C C . GLU A 1 186 ? -11.667 -4.623 8.231 1.00 97.69 186 GLU A C 1
ATOM 1423 O O . GLU A 1 186 ? -11.622 -3.543 8.834 1.00 97.69 186 GLU A O 1
ATOM 1428 N N . ASP A 1 187 ? -10.578 -5.214 7.741 1.00 96.62 187 ASP A N 1
ATOM 1429 C CA . ASP A 1 187 ? -9.248 -4.620 7.859 1.00 96.62 187 ASP A CA 1
ATOM 1430 C C . ASP A 1 187 ? -9.168 -3.265 7.138 1.00 96.62 187 ASP A C 1
ATOM 1432 O O . ASP A 1 187 ? -9.823 -3.061 6.109 1.00 96.62 187 ASP A O 1
ATOM 1436 N N . PRO A 1 188 ? -8.325 -2.335 7.623 1.00 95.38 188 PRO A N 1
ATOM 1437 C CA . PRO A 1 188 ? -8.042 -1.117 6.880 1.00 95.38 188 PRO A CA 1
ATOM 1438 C C . PRO A 1 188 ? -7.390 -1.446 5.522 1.00 95.38 188 PRO A C 1
ATOM 1440 O O . PRO A 1 188 ? -6.765 -2.505 5.387 1.00 95.38 188 PRO A O 1
ATOM 1443 N N . PRO A 1 189 ? -7.450 -0.514 4.550 1.00 93.81 189 PRO A N 1
ATOM 1444 C CA . PRO A 1 189 ? -6.650 -0.494 3.330 1.00 93.81 189 PRO A CA 1
ATOM 1445 C C . PRO A 1 189 ? -5.269 -1.136 3.439 1.00 93.81 189 PRO A C 1
ATOM 1447 O O . PRO A 1 189 ? -4.518 -0.867 4.380 1.00 93.81 189 PRO A O 1
ATOM 1450 N N . ASP A 1 190 ? -4.916 -1.946 2.443 1.00 92.75 190 ASP A N 1
ATOM 1451 C CA . ASP A 1 190 ? -3.609 -2.588 2.396 1.00 92.75 190 ASP A CA 1
ATOM 1452 C C . ASP A 1 190 ? -2.492 -1.560 2.180 1.00 92.75 190 ASP A C 1
ATOM 1454 O O . ASP A 1 190 ? -2.487 -0.814 1.195 1.00 92.75 190 ASP A O 1
ATOM 1458 N N . ARG A 1 191 ? -1.555 -1.504 3.129 1.00 92.69 191 ARG A N 1
ATOM 1459 C CA . ARG A 1 191 ? -0.550 -0.448 3.245 1.00 92.69 191 ARG A CA 1
ATOM 1460 C C . ARG A 1 191 ? 0.804 -0.965 3.690 1.00 92.69 191 ARG A C 1
ATOM 1462 O O . ARG A 1 191 ? 0.890 -1.923 4.451 1.00 92.69 191 ARG A O 1
ATOM 1469 N N . PHE A 1 192 ? 1.841 -0.231 3.293 1.00 94.69 192 PHE A N 1
ATOM 1470 C CA . PHE A 1 192 ? 3.235 -0.532 3.624 1.00 94.69 192 PHE A CA 1
ATOM 1471 C C . PHE A 1 192 ? 3.544 -0.580 5.134 1.00 94.69 192 PHE A C 1
ATOM 1473 O O . PHE A 1 192 ? 4.445 -1.307 5.534 1.00 94.69 192 PHE A O 1
ATOM 1480 N N . ASP A 1 193 ? 2.830 0.197 5.951 1.00 95.44 193 ASP A N 1
ATOM 1481 C CA . ASP A 1 193 ? 3.048 0.369 7.396 1.00 95.44 193 ASP A CA 1
ATOM 1482 C C . ASP A 1 193 ? 1.987 -0.324 8.262 1.00 95.44 193 ASP A C 1
ATOM 1484 O O . ASP A 1 193 ? 1.998 -0.195 9.484 1.00 95.44 193 ASP A O 1
ATOM 1488 N N . ARG A 1 194 ? 1.041 -1.045 7.655 1.00 95.31 194 ARG A N 1
ATOM 1489 C CA . ARG A 1 194 ? -0.044 -1.715 8.382 1.00 95.31 194 ARG A CA 1
ATOM 1490 C C . ARG A 1 194 ? 0.505 -2.902 9.180 1.00 95.31 194 ARG A C 1
ATOM 1492 O O . ARG A 1 194 ? 1.175 -3.756 8.605 1.00 95.31 194 ARG A O 1
ATOM 1499 N N . LEU A 1 195 ? 0.179 -2.982 10.476 1.00 96.31 195 LEU A N 1
ATOM 1500 C CA . LEU A 1 195 ? 0.732 -4.005 11.374 1.00 96.31 195 LEU A CA 1
ATOM 1501 C C . LEU A 1 195 ? -0.319 -4.969 11.952 1.00 96.31 195 LEU A C 1
ATOM 1503 O O . LEU A 1 195 ? -0.278 -6.162 11.662 1.00 96.31 195 LEU A O 1
ATOM 1507 N N . ASN A 1 196 ? -1.226 -4.488 12.805 1.00 97.69 196 ASN A N 1
ATOM 1508 C CA . ASN A 1 196 ? -2.228 -5.312 13.500 1.00 97.69 196 ASN A CA 1
ATOM 1509 C C . ASN A 1 196 ? -3.437 -4.464 13.935 1.00 97.69 196 ASN A C 1
ATOM 1511 O O . ASN A 1 196 ? -3.466 -3.260 13.686 1.00 97.69 196 ASN A O 1
ATOM 1515 N N . ILE A 1 197 ? -4.443 -5.086 14.551 1.00 98.44 197 ILE A N 1
ATOM 1516 C CA . ILE A 1 197 ? -5.614 -4.413 15.127 1.00 98.44 197 ILE A CA 1
ATOM 1517 C C . ILE A 1 197 ? -5.566 -4.544 16.649 1.00 98.44 197 ILE A C 1
ATOM 1519 O O . ILE A 1 197 ? -5.483 -5.654 17.166 1.00 98.44 197 ILE A O 1
ATOM 1523 N N . ALA A 1 198 ? -5.642 -3.431 17.374 1.00 98.56 198 ALA A N 1
ATOM 1524 C CA . ALA A 1 198 ? -5.781 -3.416 18.827 1.00 98.56 198 ALA A CA 1
ATOM 1525 C C . ALA A 1 198 ? -7.258 -3.285 19.220 1.00 98.56 198 ALA A C 1
ATOM 1527 O O . ALA A 1 198 ? -7.973 -2.426 18.693 1.00 98.56 198 ALA A O 1
ATOM 1528 N N . LEU A 1 199 ? -7.700 -4.123 20.159 1.00 98.69 199 LEU A N 1
ATOM 1529 C CA . LEU A 1 199 ? -9.071 -4.141 20.663 1.00 98.69 199 LEU A CA 1
ATOM 1530 C C . LEU A 1 199 ? -9.115 -3.683 22.122 1.00 98.69 199 LEU A C 1
ATOM 1532 O O . LEU A 1 199 ? -8.343 -4.145 22.964 1.00 98.69 199 LEU A O 1
ATOM 1536 N N . VAL A 1 200 ? -10.052 -2.790 22.430 1.00 98.69 200 VAL A N 1
ATOM 1537 C CA . VAL A 1 200 ? -10.281 -2.258 23.780 1.00 98.69 200 VAL A CA 1
ATOM 1538 C C . VAL A 1 200 ? -11.767 -2.293 24.076 1.00 98.69 200 VAL A C 1
ATOM 1540 O O . VAL A 1 200 ? -12.575 -2.018 23.195 1.00 98.69 200 VAL A O 1
ATOM 1543 N N . ARG A 1 201 ? -12.145 -2.573 25.321 1.00 98.31 201 ARG A N 1
ATOM 1544 C CA . ARG A 1 201 ? -13.523 -2.382 25.785 1.00 98.31 201 ARG A CA 1
ATOM 1545 C C . ARG A 1 201 ? -13.600 -1.466 26.993 1.00 98.31 201 ARG A C 1
ATOM 1547 O O . ARG A 1 201 ? -12.675 -1.416 27.803 1.00 98.31 201 ARG A O 1
ATOM 1554 N N . LYS A 1 202 ? -14.736 -0.795 27.156 1.00 98.56 202 LYS A N 1
ATOM 1555 C CA . LYS A 1 202 ? -15.027 0.046 28.319 1.00 98.56 202 LYS A CA 1
ATOM 1556 C C . LYS A 1 202 ? -16.512 -0.007 28.667 1.00 98.56 202 LYS A C 1
ATOM 1558 O O . LYS A 1 202 ? -17.367 -0.067 27.786 1.00 98.56 202 LYS A O 1
ATOM 1563 N N . LEU A 1 203 ? -16.817 -0.029 29.963 1.00 98.38 203 LEU A N 1
ATOM 1564 C CA . LEU A 1 203 ? -18.192 -0.058 30.458 1.00 98.38 203 LEU A CA 1
ATOM 1565 C C . LEU A 1 203 ? -18.802 1.351 30.409 1.00 98.38 203 LEU A C 1
ATOM 1567 O O . LEU A 1 203 ? -18.185 2.313 30.872 1.00 98.38 203 LEU A O 1
ATOM 1571 N N . GLY A 1 204 ? -20.017 1.465 29.871 1.00 97.25 204 GLY A N 1
ATOM 1572 C CA . GLY A 1 204 ? -20.849 2.673 29.926 1.00 97.25 204 GLY A CA 1
ATOM 1573 C C . GLY A 1 204 ? -20.406 3.867 29.070 1.00 97.25 204 GLY A C 1
ATOM 1574 O O . GLY A 1 204 ? -21.125 4.861 29.028 1.00 97.25 204 GLY A O 1
ATOM 1575 N N . SER A 1 205 ? -19.242 3.817 28.414 1.00 98.25 205 SER A N 1
ATOM 1576 C CA . SER A 1 205 ? -18.770 4.879 27.513 1.00 98.25 205 SER A CA 1
ATOM 1577 C C . SER A 1 205 ? -17.746 4.367 26.505 1.00 98.25 205 SER A C 1
ATOM 1579 O O . SER A 1 205 ? -17.042 3.395 26.773 1.00 98.25 205 SER A O 1
ATOM 1581 N N . ASP A 1 206 ? -17.626 5.062 25.374 1.00 98.44 206 ASP A N 1
ATOM 1582 C CA . ASP A 1 206 ? -16.642 4.763 24.333 1.00 98.44 206 ASP A CA 1
ATOM 1583 C C . ASP A 1 206 ? -15.194 4.896 24.852 1.00 98.44 206 ASP A C 1
ATOM 1585 O O . ASP A 1 206 ? -14.843 5.948 25.401 1.00 98.44 206 ASP A O 1
ATOM 1589 N N . PRO A 1 207 ? -14.307 3.913 24.596 1.00 98.38 207 PRO A N 1
ATOM 1590 C CA . PRO A 1 207 ? -12.862 4.093 24.750 1.00 98.38 207 PRO A CA 1
ATOM 1591 C C . PRO A 1 207 ? -12.376 5.320 23.970 1.00 98.38 207 PRO A C 1
ATOM 1593 O O . PRO A 1 207 ? -12.732 5.490 22.807 1.00 98.38 207 PRO A O 1
ATOM 1596 N N . SER A 1 208 ? -11.581 6.206 24.566 1.00 97.31 208 SER A N 1
ATOM 1597 C CA . SER A 1 208 ? -11.001 7.380 23.887 1.00 97.31 208 SER A CA 1
ATOM 1598 C C . SER A 1 208 ? -9.653 7.099 23.217 1.00 97.31 208 SER A C 1
ATOM 1600 O O . SER A 1 208 ? -9.316 7.763 22.239 1.00 97.31 208 SER A O 1
ATOM 1602 N N . SER A 1 209 ? -8.924 6.089 23.690 1.00 97.88 209 SER A N 1
ATOM 1603 C CA . SER A 1 209 ? -7.623 5.658 23.180 1.00 97.88 209 SER A CA 1
ATOM 1604 C C . SER A 1 209 ? -7.444 4.147 23.365 1.00 97.88 209 SER A C 1
ATOM 1606 O O . SER A 1 209 ? -8.250 3.489 24.025 1.00 97.88 209 SER A O 1
ATOM 1608 N N . VAL A 1 210 ? -6.346 3.600 22.838 1.00 97.75 210 VAL A N 1
ATOM 1609 C CA . VAL A 1 210 ? -5.960 2.189 23.021 1.00 97.75 210 VAL A CA 1
ATOM 1610 C C . VAL A 1 210 ? -5.677 1.793 24.479 1.00 97.75 210 VAL A C 1
ATOM 1612 O O . VAL A 1 210 ? -5.580 0.610 24.789 1.00 97.75 210 VAL A O 1
ATOM 1615 N N . THR A 1 211 ? -5.527 2.765 25.382 1.00 97.88 211 THR A N 1
ATOM 1616 C CA . THR A 1 211 ? -5.294 2.543 26.818 1.00 97.88 211 THR A CA 1
ATOM 1617 C C . THR A 1 211 ? -6.495 2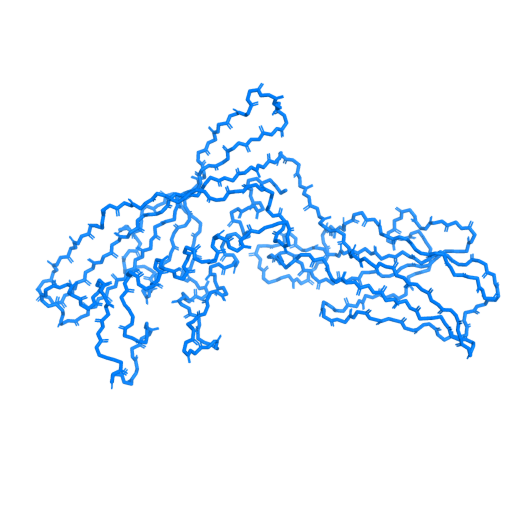.921 27.688 1.00 97.88 211 THR A C 1
ATOM 1619 O O . THR A 1 211 ? -6.450 2.727 28.901 1.00 97.88 211 THR A O 1
ATOM 1622 N N . ASP A 1 212 ? -7.573 3.445 27.098 1.00 98.25 212 ASP A N 1
ATOM 1623 C CA . ASP A 1 212 ? -8.773 3.867 27.822 1.00 98.25 212 ASP A CA 1
ATOM 1624 C C . ASP A 1 212 ? -9.802 2.734 27.920 1.00 98.25 212 ASP A C 1
ATOM 1626 O O . ASP A 1 212 ? -10.784 2.681 27.177 1.00 98.25 212 ASP A O 1
ATOM 1630 N N . GLY A 1 213 ? -9.558 1.809 28.845 1.00 97.94 213 GLY A N 1
ATOM 1631 C CA . GLY A 1 213 ? -10.421 0.662 29.101 1.00 97.94 213 GLY A CA 1
ATOM 1632 C C . GLY A 1 213 ? -9.623 -0.602 29.397 1.00 97.94 213 GLY A C 1
ATOM 1633 O O . GLY A 1 213 ? -8.461 -0.559 29.798 1.00 97.94 213 GLY A O 1
ATOM 1634 N N . THR A 1 214 ? -10.257 -1.751 29.197 1.00 98.25 214 THR A N 1
ATOM 1635 C CA . THR A 1 214 ? -9.606 -3.059 29.267 1.00 98.25 214 THR A CA 1
ATOM 1636 C C . THR A 1 214 ? -9.127 -3.454 27.876 1.00 98.25 214 THR A C 1
ATOM 1638 O O . THR A 1 214 ? -9.937 -3.575 26.956 1.00 98.25 214 THR A O 1
ATOM 1641 N N . SER A 1 215 ? -7.819 -3.676 27.725 1.00 98.06 215 SER A N 1
ATOM 1642 C CA . SER A 1 215 ? -7.260 -4.251 26.499 1.00 98.06 215 SER A CA 1
ATOM 1643 C C . SER A 1 215 ? -7.738 -5.692 26.333 1.00 98.06 215 SER A C 1
ATOM 1645 O O . SER A 1 215 ? -7.633 -6.496 27.261 1.00 98.06 215 SER A O 1
ATOM 1647 N N . LEU A 1 216 ? -8.251 -6.002 25.146 1.00 98.12 216 LEU A N 1
ATOM 1648 C CA . LEU A 1 216 ? -8.650 -7.349 24.735 1.00 98.12 216 LEU A CA 1
ATOM 1649 C C . LEU A 1 216 ? -7.549 -8.054 23.927 1.00 98.12 216 LEU A C 1
ATOM 1651 O O . LEU A 1 216 ? -7.711 -9.204 23.529 1.00 98.12 216 LEU A O 1
ATOM 1655 N N . GLY A 1 217 ? -6.419 -7.373 23.711 1.00 97.38 217 GLY A N 1
ATOM 1656 C CA . GLY A 1 217 ? -5.273 -7.870 22.960 1.00 97.38 217 GLY A CA 1
ATOM 1657 C C . GLY A 1 217 ? -5.144 -7.257 21.567 1.00 97.38 217 GLY A C 1
ATOM 1658 O O . GLY A 1 217 ? -5.836 -6.302 21.199 1.00 97.38 217 GLY A O 1
ATOM 1659 N N . THR A 1 218 ? -4.206 -7.810 20.801 1.00 97.81 218 THR A N 1
ATOM 1660 C CA . THR A 1 218 ? -3.966 -7.459 19.402 1.00 97.81 218 THR A CA 1
ATOM 1661 C C . THR A 1 218 ? -4.260 -8.648 18.500 1.00 97.81 218 THR A C 1
ATOM 1663 O O . THR A 1 218 ? -4.027 -9.803 18.855 1.00 97.81 218 THR A O 1
ATOM 1666 N N . VAL A 1 219 ? -4.779 -8.353 17.317 1.00 97.75 219 VAL A N 1
ATOM 1667 C CA . VAL A 1 219 ? -5.204 -9.333 16.324 1.00 97.75 219 VAL A CA 1
ATOM 1668 C C . VAL A 1 219 ? -4.450 -9.069 15.025 1.00 97.75 219 VAL A C 1
ATOM 1670 O O . VAL A 1 219 ? -4.325 -7.924 14.592 1.00 97.75 219 VAL A O 1
ATOM 1673 N N . ALA A 1 220 ? -3.901 -10.118 14.413 1.00 97.31 220 ALA A N 1
ATOM 1674 C CA . ALA A 1 220 ? -3.185 -9.994 13.148 1.00 97.31 220 ALA A CA 1
ATOM 1675 C C . ALA A 1 220 ? -4.134 -9.587 12.008 1.00 97.31 220 ALA A C 1
ATOM 1677 O O . ALA A 1 220 ? -5.297 -9.991 11.983 1.00 97.31 220 ALA A O 1
ATOM 1678 N N . ILE A 1 221 ? -3.612 -8.837 11.034 1.00 96.44 221 ILE A N 1
ATOM 1679 C CA . ILE A 1 221 ? -4.331 -8.526 9.790 1.00 96.44 221 ILE A CA 1
ATOM 1680 C C . ILE A 1 221 ? -4.799 -9.820 9.110 1.00 96.44 221 ILE A C 1
ATOM 1682 O O . ILE A 1 221 ? -4.082 -10.823 9.104 1.00 96.44 221 ILE A O 1
ATOM 1686 N N . GLY A 1 222 ? -6.003 -9.797 8.541 1.00 96.56 222 GLY A N 1
ATOM 1687 C CA . GLY A 1 222 ? -6.675 -10.958 7.958 1.00 96.56 222 GLY A CA 1
ATOM 1688 C C . GLY A 1 222 ? -7.540 -11.736 8.953 1.00 96.56 222 GLY A C 1
ATOM 1689 O O . GLY A 1 222 ? -8.368 -12.539 8.529 1.00 96.56 222 GLY A O 1
ATOM 1690 N N . THR A 1 223 ? -7.406 -11.492 10.262 1.00 97.75 223 THR A N 1
ATOM 1691 C CA . THR A 1 223 ? -8.351 -11.996 11.268 1.00 97.75 223 THR A CA 1
ATOM 1692 C C . THR A 1 223 ? -9.383 -10.913 11.564 1.00 97.75 223 THR A C 1
ATOM 1694 O O . THR A 1 223 ? -9.035 -9.830 12.015 1.00 97.75 223 THR A O 1
ATOM 1697 N N . GLN A 1 224 ? -10.653 -11.216 11.298 1.00 97.44 224 GLN A N 1
ATOM 1698 C CA . GLN A 1 224 ? -11.754 -10.239 11.241 1.00 97.44 224 GLN A CA 1
ATOM 1699 C C . GLN A 1 224 ? -12.856 -10.498 12.276 1.00 97.44 224 GLN A C 1
ATOM 1701 O O . GLN A 1 224 ? -13.964 -9.970 12.182 1.00 97.44 224 GLN A O 1
ATOM 1706 N N . THR A 1 225 ? -12.564 -11.349 13.258 1.00 98.25 225 THR A N 1
ATOM 1707 C CA . THR A 1 225 ? -13.487 -11.723 14.326 1.00 98.25 225 THR A CA 1
ATOM 1708 C C . THR A 1 225 ? -12.734 -11.890 15.639 1.00 98.25 225 THR A C 1
ATOM 1710 O O . THR A 1 225 ? -11.617 -12.410 15.666 1.00 98.25 225 THR A O 1
ATOM 1713 N N . PHE A 1 226 ? -13.366 -11.487 16.736 1.00 98.44 226 PHE A N 1
ATOM 1714 C CA . PHE A 1 226 ? -12.908 -11.714 18.102 1.00 98.44 226 PHE A CA 1
ATOM 1715 C C . PHE A 1 226 ? -14.103 -12.095 18.970 1.00 98.44 226 PHE A C 1
ATOM 1717 O O . PHE A 1 226 ? -15.148 -11.451 18.892 1.00 98.44 226 PHE A O 1
ATOM 1724 N N . THR A 1 227 ? -13.950 -13.120 19.806 1.00 98.31 227 THR A N 1
ATOM 1725 C CA . THR A 1 227 ? -14.999 -13.549 20.736 1.00 98.31 227 THR A CA 1
ATOM 1726 C C . THR A 1 227 ? -14.497 -13.422 22.161 1.00 98.31 227 THR A C 1
ATOM 1728 O O . THR A 1 227 ? -13.511 -14.048 22.543 1.00 98.31 227 THR A O 1
ATOM 1731 N N . GLU A 1 228 ? -15.210 -12.625 22.943 1.00 97.94 228 GLU A N 1
ATOM 1732 C CA . GLU A 1 228 ? -15.045 -12.517 24.379 1.00 97.94 228 GLU A CA 1
ATOM 1733 C C . GLU A 1 228 ? -16.015 -13.465 25.084 1.00 97.94 228 GLU A C 1
ATOM 1735 O O . GLU A 1 228 ? -17.229 -13.368 24.894 1.00 97.94 228 GLU A O 1
ATOM 1740 N N . ALA A 1 229 ? -15.470 -14.370 25.894 1.00 97.94 229 ALA A N 1
ATOM 1741 C CA . ALA A 1 229 ? -16.263 -15.297 26.687 1.00 97.94 229 ALA A CA 1
ATOM 1742 C C . ALA A 1 229 ? -16.721 -14.662 28.003 1.00 97.94 229 ALA A C 1
ATOM 1744 O O . ALA A 1 229 ? -15.934 -13.983 28.668 1.00 97.94 229 ALA A O 1
ATOM 1745 N N . ASP A 1 230 ? -17.982 -14.904 28.358 1.00 96.31 230 ASP A N 1
ATOM 1746 C CA . ASP A 1 230 ? -18.622 -14.507 29.617 1.00 96.31 230 ASP A CA 1
ATOM 1747 C C . ASP A 1 230 ? -18.327 -13.059 30.069 1.00 96.31 230 ASP A C 1
ATOM 1749 O O . ASP A 1 230 ? -17.889 -12.832 31.206 1.00 96.31 230 ASP A O 1
ATOM 1753 N N . PRO A 1 231 ? -18.546 -12.034 29.218 1.00 95.81 231 PRO A N 1
ATOM 1754 C CA . PRO A 1 231 ? -18.406 -10.661 29.669 1.00 95.81 231 PRO A CA 1
ATOM 1755 C C . PRO A 1 231 ? -19.484 -10.346 30.718 1.00 95.81 231 PRO A C 1
ATOM 1757 O O . PRO A 1 231 ? -20.629 -10.781 30.608 1.00 95.81 231 PRO A O 1
ATOM 1760 N N . ALA A 1 232 ? -19.125 -9.587 31.759 1.00 96.94 232 ALA A N 1
ATOM 1761 C CA . ALA A 1 232 ? -20.072 -9.240 32.820 1.00 96.94 232 ALA A CA 1
ATOM 1762 C C . ALA A 1 232 ? -21.287 -8.473 32.261 1.00 96.94 232 ALA A C 1
ATOM 1764 O O . ALA A 1 232 ? -21.163 -7.753 31.275 1.00 96.94 232 ALA A O 1
ATOM 1765 N N . SER A 1 233 ? -22.454 -8.586 32.899 1.00 96.56 233 SER A N 1
ATOM 1766 C CA . SER A 1 233 ? -23.676 -7.896 32.457 1.00 96.56 233 SER A CA 1
ATOM 1767 C C . SER A 1 233 ? -23.486 -6.378 32.377 1.00 96.56 233 SER A C 1
ATOM 1769 O O . SER A 1 233 ? -22.867 -5.786 33.269 1.00 96.56 233 SER A O 1
ATOM 1771 N N . GLY A 1 234 ? -24.075 -5.741 31.367 1.00 97.12 234 GLY A N 1
ATOM 1772 C CA . GLY A 1 234 ? -24.011 -4.290 31.195 1.00 97.12 234 GLY A CA 1
ATOM 1773 C C . GLY A 1 234 ? -23.881 -3.847 29.743 1.00 97.12 234 GLY A C 1
ATOM 1774 O O . GLY A 1 234 ? -23.879 -4.647 28.810 1.00 97.12 234 GLY A O 1
ATOM 1775 N N . THR A 1 235 ? -23.773 -2.532 29.557 1.00 98.12 235 THR A N 1
ATOM 1776 C CA . THR A 1 235 ? -23.555 -1.917 28.244 1.00 98.12 235 THR A CA 1
ATOM 1777 C C . THR A 1 235 ? -22.068 -1.674 28.031 1.00 98.12 235 THR A C 1
ATOM 1779 O O . THR A 1 235 ? -21.485 -0.746 28.603 1.00 98.12 235 THR A O 1
ATOM 1782 N N . TRP A 1 236 ? -21.460 -2.509 27.200 1.00 98.38 236 TRP A N 1
ATOM 1783 C CA . TRP A 1 236 ? -20.049 -2.428 26.849 1.00 98.38 236 TRP A CA 1
ATOM 1784 C C . TRP A 1 236 ? -19.856 -1.725 25.517 1.00 98.38 236 TRP A C 1
ATOM 1786 O O . TRP A 1 236 ? -20.600 -1.940 24.561 1.00 98.38 236 TRP A O 1
ATOM 1796 N N . HIS A 1 237 ? -18.814 -0.908 25.458 1.00 98.56 237 HIS A N 1
ATOM 1797 C CA . HIS A 1 237 ? -18.369 -0.230 24.254 1.00 98.56 237 HIS A CA 1
ATOM 1798 C C . HIS A 1 237 ? -17.043 -0.850 23.832 1.00 98.56 237 HIS A C 1
ATOM 1800 O O . HIS A 1 237 ? -16.054 -0.762 24.562 1.00 98.56 237 HIS A O 1
ATOM 1806 N N . TYR A 1 238 ? -17.035 -1.487 22.668 1.00 98.62 238 TYR A N 1
ATOM 1807 C CA . TYR A 1 238 ? -15.863 -2.118 22.078 1.00 98.62 238 TYR A CA 1
ATOM 1808 C C . TYR A 1 238 ? -15.287 -1.193 21.021 1.00 98.62 238 TYR A C 1
ATOM 1810 O O . TYR A 1 238 ? -16.007 -0.751 20.128 1.00 98.62 238 TYR A O 1
ATOM 1818 N N . ALA A 1 239 ? -13.994 -0.914 21.115 1.00 98.69 239 ALA A N 1
ATOM 1819 C CA . ALA A 1 239 ? -13.255 -0.107 20.171 1.00 98.69 239 ALA A CA 1
ATOM 1820 C C . ALA A 1 239 ? -12.179 -0.927 19.459 1.00 98.69 239 ALA A C 1
ATOM 1822 O O . ALA A 1 239 ? -11.472 -1.721 20.082 1.00 98.69 239 ALA A O 1
ATOM 1823 N N . ALA A 1 240 ? -12.033 -0.682 18.161 1.00 98.56 240 ALA A N 1
ATOM 1824 C CA . ALA A 1 240 ? -10.967 -1.229 17.336 1.00 98.56 240 ALA A CA 1
ATOM 1825 C C . ALA A 1 240 ? -10.095 -0.098 16.779 1.00 98.56 240 ALA A C 1
ATOM 1827 O O . ALA A 1 240 ? -10.608 0.901 16.258 1.00 98.56 240 ALA A O 1
ATOM 1828 N N . PHE A 1 241 ? -8.780 -0.282 16.880 1.00 98.44 241 PHE A N 1
ATOM 1829 C CA . PHE A 1 241 ? -7.755 0.637 16.395 1.00 98.44 241 PHE A CA 1
ATOM 1830 C C . PHE A 1 241 ? -6.820 -0.122 15.458 1.00 98.44 241 PHE A C 1
ATOM 1832 O O . PHE A 1 241 ? -6.253 -1.142 15.847 1.00 98.44 241 PHE A O 1
ATOM 1839 N N . ALA A 1 242 ? -6.625 0.367 14.237 1.00 98.06 242 ALA A N 1
ATOM 1840 C CA . ALA A 1 242 ? -5.580 -0.171 13.377 1.00 98.06 242 ALA A CA 1
ATOM 1841 C C . ALA A 1 242 ? -4.224 0.369 13.838 1.00 98.06 242 ALA A C 1
ATOM 1843 O O . ALA A 1 242 ? -4.061 1.578 13.980 1.00 98.06 242 ALA A O 1
ATOM 1844 N N . ALA A 1 243 ? -3.267 -0.518 14.076 1.00 97.94 243 ALA A N 1
ATOM 1845 C CA . ALA A 1 243 ? -1.915 -0.183 14.489 1.00 97.94 243 ALA A CA 1
ATOM 1846 C C . ALA A 1 243 ? -0.970 -0.129 13.284 1.00 97.94 243 ALA A C 1
ATOM 1848 O O . ALA A 1 243 ? -1.042 -0.972 12.379 1.00 97.94 243 ALA A O 1
ATOM 1849 N N . TYR A 1 244 ? -0.055 0.837 13.312 1.00 97.00 244 TYR A N 1
ATOM 1850 C CA . TYR A 1 244 ? 0.884 1.102 12.227 1.00 97.00 244 TYR A CA 1
ATOM 1851 C C . TYR A 1 244 ? 2.332 1.173 12.716 1.00 97.00 244 TYR A C 1
ATOM 1853 O O . TYR A 1 244 ? 2.618 1.662 13.815 1.00 97.00 244 TYR A O 1
ATOM 1861 N N . ASP A 1 245 ? 3.248 0.719 11.864 1.00 96.06 245 ASP A N 1
ATOM 1862 C CA . ASP A 1 245 ? 4.692 0.821 12.050 1.00 96.06 245 ASP A CA 1
ATOM 1863 C C . ASP A 1 245 ? 5.306 1.748 10.995 1.00 96.06 245 ASP A C 1
ATOM 1865 O O . ASP A 1 245 ? 5.437 1.392 9.824 1.00 96.06 245 ASP A O 1
ATOM 1869 N N . LYS A 1 246 ? 5.721 2.941 11.418 1.00 90.75 246 LYS A N 1
ATOM 1870 C CA . LYS A 1 246 ? 6.415 3.914 10.567 1.00 90.75 246 LYS A CA 1
ATOM 1871 C C . LYS A 1 246 ? 7.873 3.531 10.303 1.00 90.75 246 LYS A C 1
ATOM 1873 O O . LYS A 1 246 ? 8.568 4.261 9.589 1.00 90.75 246 LYS A O 1
ATOM 1878 N N . SER A 1 247 ? 8.378 2.452 10.903 1.00 84.81 247 SER A N 1
ATOM 1879 C CA . SER A 1 247 ? 9.750 2.011 10.690 1.00 84.81 247 SER A CA 1
ATOM 1880 C C . SER A 1 247 ? 9.998 1.669 9.217 1.00 84.81 247 SER A C 1
ATOM 1882 O O . SER A 1 247 ? 9.116 1.314 8.441 1.00 84.81 247 SER A O 1
ATOM 1884 N N . TYR A 1 248 ? 11.248 1.844 8.795 1.00 67.19 248 TYR A N 1
ATOM 1885 C CA . TYR A 1 248 ? 11.658 1.803 7.388 1.00 67.19 248 TYR A CA 1
ATOM 1886 C C . TYR A 1 248 ? 11.713 0.378 6.796 1.00 67.19 248 TYR A C 1
ATOM 1888 O O . TYR A 1 248 ? 12.079 0.220 5.625 1.00 67.19 248 TYR A O 1
ATOM 1896 N N . THR A 1 249 ? 11.389 -0.634 7.602 1.00 77.38 249 THR A N 1
ATOM 1897 C CA . THR A 1 249 ? 11.513 -2.074 7.340 1.00 77.38 249 THR A CA 1
ATOM 1898 C C . THR A 1 249 ? 10.149 -2.761 7.413 1.00 77.38 249 THR A C 1
ATOM 1900 O O . THR A 1 249 ? 9.129 -2.102 7.570 1.00 77.38 249 THR A O 1
ATOM 1903 N N . THR A 1 250 ? 10.117 -4.089 7.285 1.00 83.75 250 THR A N 1
ATOM 1904 C CA . THR A 1 250 ? 8.916 -4.882 7.574 1.00 83.75 250 THR A CA 1
ATOM 1905 C C . THR A 1 250 ? 8.314 -4.455 8.921 1.00 83.75 250 THR A C 1
ATOM 1907 O O . THR A 1 250 ? 9.054 -4.469 9.911 1.00 83.75 250 THR A O 1
ATOM 1910 N N . PRO A 1 251 ? 7.017 -4.089 8.973 1.00 89.06 251 PRO A N 1
ATOM 1911 C CA . PRO A 1 251 ? 6.348 -3.695 10.206 1.00 89.06 251 PRO A CA 1
ATOM 1912 C C . PRO A 1 251 ? 6.552 -4.724 11.323 1.00 89.06 251 PRO A C 1
ATOM 1914 O O . PRO A 1 251 ? 6.310 -5.916 11.135 1.00 89.06 251 PRO A O 1
ATOM 1917 N N . SER A 1 252 ? 7.007 -4.264 12.485 1.00 92.19 252 SER A N 1
ATOM 1918 C CA . SER A 1 252 ? 7.327 -5.099 13.650 1.00 92.19 252 SER A CA 1
ATOM 1919 C C . SER A 1 252 ? 6.997 -4.446 14.994 1.00 92.19 252 SER A C 1
ATOM 1921 O O . SER A 1 252 ? 6.844 -5.152 15.990 1.00 92.19 252 SER A O 1
ATOM 1923 N N . SER A 1 253 ? 6.846 -3.121 15.040 1.00 94.00 253 SER A N 1
ATOM 1924 C CA . SER A 1 253 ? 6.560 -2.373 16.265 1.00 94.00 253 SER A CA 1
ATOM 1925 C C . SER A 1 253 ? 5.452 -1.349 16.054 1.00 94.00 253 SER A C 1
ATOM 1927 O O . SER A 1 253 ? 5.371 -0.717 15.008 1.00 94.00 253 SER A O 1
ATOM 1929 N N . VAL A 1 254 ? 4.579 -1.167 17.046 1.00 96.06 254 VAL A N 1
ATOM 1930 C CA . VAL A 1 254 ? 3.536 -0.144 16.941 1.00 96.06 254 VAL A CA 1
ATOM 1931 C C . VAL A 1 254 ? 4.140 1.229 17.208 1.00 96.06 254 VAL A C 1
ATOM 1933 O O . VAL A 1 254 ? 4.744 1.457 18.254 1.00 96.06 254 VAL A O 1
ATOM 1936 N N . THR A 1 255 ? 3.930 2.149 16.276 1.00 96.00 255 THR A N 1
ATOM 1937 C CA . THR A 1 255 ? 4.369 3.551 16.371 1.00 96.00 255 THR A CA 1
ATOM 1938 C C . THR A 1 255 ? 3.208 4.536 16.298 1.00 96.00 255 THR A C 1
ATOM 1940 O O . THR A 1 255 ? 3.356 5.676 16.728 1.00 96.00 255 THR A O 1
ATOM 1943 N N . ASP A 1 256 ? 2.063 4.110 15.760 1.00 96.50 256 ASP A N 1
ATOM 1944 C CA . ASP A 1 256 ? 0.865 4.932 15.613 1.00 96.50 256 ASP A CA 1
ATOM 1945 C C . ASP A 1 256 ? -0.401 4.066 15.600 1.00 96.50 256 ASP A C 1
ATOM 1947 O O . ASP A 1 256 ? -0.337 2.849 15.384 1.00 96.50 256 ASP A O 1
ATOM 1951 N N . TYR A 1 257 ? -1.549 4.710 15.792 1.00 97.19 257 TYR A N 1
ATOM 1952 C CA . TYR A 1 257 ? -2.867 4.103 15.701 1.00 97.19 257 TYR A CA 1
ATOM 1953 C C . TYR A 1 257 ? -3.802 4.966 14.856 1.00 97.19 257 TYR A C 1
ATOM 1955 O O . TYR A 1 257 ? -3.761 6.193 14.881 1.00 97.19 257 TYR A O 1
ATOM 1963 N N . SER A 1 258 ? -4.714 4.316 14.143 1.00 96.75 258 SER A N 1
ATOM 1964 C CA . SER A 1 258 ? -5.840 5.007 13.526 1.00 96.75 258 SER A CA 1
ATOM 1965 C C . SER A 1 258 ? -6.760 5.641 14.570 1.00 96.75 258 SER A C 1
ATOM 1967 O O . SER A 1 258 ? -6.746 5.284 15.749 1.00 96.75 258 SER A O 1
ATOM 1969 N N . GLU A 1 259 ? -7.681 6.486 14.107 1.00 95.81 259 GLU A N 1
ATOM 1970 C CA . GLU A 1 259 ? -8.877 6.795 14.891 1.00 95.81 259 GLU A CA 1
ATOM 1971 C C . GLU A 1 259 ? -9.636 5.507 15.267 1.00 95.81 259 GLU A C 1
ATOM 1973 O O . GLU A 1 259 ? -9.548 4.472 14.593 1.00 95.81 259 GLU A O 1
ATOM 1978 N N . LYS A 1 260 ? -10.405 5.564 16.352 1.00 95.00 260 LYS A N 1
ATOM 1979 C CA . LYS A 1 260 ? -11.214 4.430 16.800 1.00 95.00 260 LYS A CA 1
ATOM 1980 C C . LYS A 1 260 ? -12.432 4.210 15.904 1.00 95.00 260 LYS A C 1
ATOM 1982 O O . LYS A 1 260 ? -13.067 5.158 15.436 1.00 95.00 260 LYS A O 1
ATOM 1987 N N . LYS A 1 261 ? -12.846 2.953 15.778 1.00 97.69 261 LYS A N 1
ATOM 1988 C CA . LYS A 1 261 ? -14.250 2.595 15.525 1.00 97.69 261 LYS A CA 1
ATOM 1989 C C . LYS A 1 261 ? -14.829 1.995 16.783 1.00 97.69 261 LYS A C 1
ATOM 1991 O O . LYS A 1 261 ? -14.113 1.272 17.460 1.00 97.69 261 LYS A O 1
ATOM 1996 N N . VAL A 1 262 ? -16.088 2.304 17.087 1.00 97.31 262 VAL A N 1
ATOM 1997 C CA . VAL A 1 262 ? -16.755 1.835 18.304 1.00 97.31 262 VAL A CA 1
ATOM 1998 C C . VAL A 1 262 ? -18.070 1.151 17.959 1.00 97.31 262 VAL A C 1
ATOM 2000 O O . VAL A 1 262 ? -18.786 1.601 17.066 1.00 97.31 262 VAL A O 1
ATOM 2003 N N . VAL A 1 263 ? -18.377 0.079 18.684 1.00 98.06 263 VAL A N 1
ATOM 2004 C CA . VAL A 1 263 ? -19.685 -0.572 18.701 1.00 98.06 263 VAL A CA 1
ATOM 2005 C C . VAL A 1 263 ? -20.132 -0.795 20.143 1.00 98.06 263 VAL A C 1
ATOM 2007 O O . VAL A 1 263 ? -19.326 -1.124 21.014 1.00 98.06 263 VAL A O 1
ATOM 2010 N N . GLN A 1 264 ? -21.423 -0.610 20.393 1.00 98.12 264 GLN A N 1
ATOM 2011 C CA . GLN A 1 264 ? -22.046 -0.855 21.686 1.00 98.12 264 GLN A CA 1
ATOM 2012 C C . GLN A 1 264 ? -22.734 -2.224 21.678 1.00 98.12 264 GLN A C 1
ATOM 2014 O O . GLN A 1 264 ? -23.485 -2.531 20.753 1.00 98.12 264 GLN A O 1
ATOM 2019 N N . VAL A 1 265 ? -22.515 -3.018 22.725 1.00 97.12 265 VAL A N 1
ATOM 2020 C CA . VAL A 1 265 ? -23.184 -4.306 22.940 1.00 97.12 265 VAL A CA 1
ATOM 2021 C C . VAL A 1 265 ? -23.727 -4.343 24.365 1.00 97.12 265 VAL A C 1
ATOM 2023 O O . VAL A 1 265 ? -23.007 -4.057 25.322 1.00 97.12 265 VAL A O 1
ATOM 2026 N N . THR A 1 266 ? -25.003 -4.690 24.508 1.00 96.69 266 THR A N 1
ATOM 2027 C CA . THR A 1 266 ? -25.644 -4.907 25.810 1.00 96.69 266 THR A CA 1
ATOM 2028 C C . THR A 1 266 ? -25.764 -6.407 26.060 1.00 96.69 266 THR A C 1
ATOM 2030 O O . THR A 1 266 ? -26.240 -7.133 25.185 1.00 96.69 266 THR A O 1
ATOM 2033 N N . ILE A 1 267 ? -25.303 -6.847 27.233 1.00 92.00 267 ILE A N 1
ATOM 2034 C CA . ILE A 1 267 ? -25.328 -8.240 27.708 1.00 92.00 267 ILE A CA 1
ATOM 2035 C C . ILE A 1 267 ? -26.289 -8.351 28.881 1.00 92.00 267 ILE A C 1
ATOM 2037 O O . ILE A 1 267 ? -26.149 -7.524 29.819 1.00 92.00 267 ILE A O 1
#